Protein AF-A0A7V5SBI0-F1 (afdb_monomer)

Sequence (188 aa):
MASEKELRAEKLIREHMIVAMGAGLIPVPFADWATTIAVQLNLVRKLAALYEVPFFSGIAKGLIASLVGATTVRGGASIVKLIPGVGWMVGGLTASVLAAATTYAVGKIFASHFACGGTLRDIDIDTARRAYARAFQEGKQVYEEVKHQASPPSDPYEQLRKLHELHQAGILTDDEYQAQKQKILERL

pLDDT: mean 79.4, std 17.91, range [37.56, 98.06]

Mean predicted aligned error: 11.97 Å

Radius of gyration: 19.73 Å; Cα contacts (8 Å, |Δi|>4): 188; chains: 1; bounding box: 59×27×43 Å

St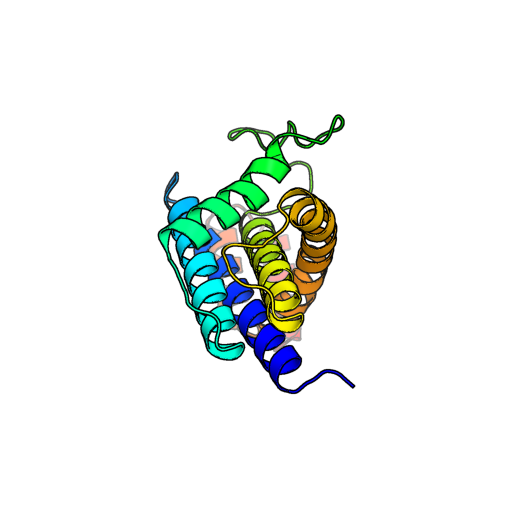ructure (mmCIF, N/CA/C/O backbone):
data_AF-A0A7V5SBI0-F1
#
_entry.id   AF-A0A7V5SBI0-F1
#
loop_
_atom_site.group_PDB
_atom_site.id
_atom_site.type_symbol
_atom_site.label_atom_id
_atom_site.label_alt_id
_atom_site.label_comp_id
_atom_site.label_asym_id
_atom_site.label_entity_id
_atom_site.label_seq_id
_atom_site.pdbx_PDB_ins_code
_atom_site.Cartn_x
_atom_site.Cartn_y
_atom_site.Cartn_z
_atom_site.occupancy
_atom_site.B_iso_or_equiv
_atom_site.auth_seq_id
_atom_site.auth_comp_id
_atom_site.auth_asym_id
_atom_site.auth_atom_id
_atom_site.pdbx_PDB_model_num
ATOM 1 N N . MET A 1 1 ? -4.639 13.761 18.656 1.00 47.50 1 MET A N 1
ATOM 2 C CA . MET A 1 1 ? -3.713 12.632 18.883 1.00 47.50 1 MET A CA 1
ATOM 3 C C . MET A 1 1 ? -4.240 11.467 18.070 1.00 47.50 1 MET A C 1
ATOM 5 O O . MET A 1 1 ? -5.434 11.218 18.167 1.00 47.50 1 MET A O 1
ATOM 9 N N . ALA A 1 2 ? -3.416 10.848 17.221 1.00 66.50 2 ALA A N 1
ATOM 10 C CA . ALA A 1 2 ? -3.844 9.689 16.434 1.00 66.50 2 ALA A CA 1
ATOM 11 C C . ALA A 1 2 ? -4.205 8.529 17.371 1.00 66.50 2 ALA A C 1
ATOM 13 O O . ALA A 1 2 ? -3.542 8.339 18.395 1.00 66.50 2 ALA A O 1
ATOM 14 N N . SER A 1 3 ? -5.258 7.781 17.046 1.00 87.88 3 SER A N 1
ATOM 15 C CA . SER A 1 3 ? -5.639 6.613 17.840 1.00 87.88 3 SER A CA 1
ATOM 16 C C . SER A 1 3 ? -4.582 5.510 17.721 1.00 87.88 3 SER A C 1
ATOM 18 O O . SER A 1 3 ? -3.844 5.422 16.738 1.00 87.88 3 SER A O 1
ATOM 20 N N . GLU A 1 4 ? -4.513 4.617 18.708 1.00 93.19 4 GLU A N 1
ATOM 21 C CA . GLU A 1 4 ? -3.579 3.486 18.664 1.00 93.19 4 GLU A CA 1
ATOM 22 C C . GLU A 1 4 ? -3.800 2.603 17.418 1.00 93.19 4 GLU A C 1
ATOM 24 O O . GLU A 1 4 ? -2.839 2.152 16.788 1.00 93.19 4 GLU A O 1
ATOM 29 N N . LYS A 1 5 ? -5.066 2.405 17.015 1.00 93.56 5 LYS A N 1
ATOM 30 C CA . LYS A 1 5 ? -5.420 1.671 15.790 1.00 93.56 5 LYS A CA 1
ATOM 31 C C . LYS A 1 5 ? -4.898 2.391 14.537 1.00 93.56 5 LYS A C 1
ATOM 33 O O . LYS A 1 5 ? -4.358 1.729 13.658 1.00 93.56 5 LYS A O 1
ATOM 38 N N . GLU A 1 6 ? -4.965 3.721 14.470 1.00 94.19 6 GLU A N 1
ATOM 39 C CA . GLU A 1 6 ? -4.424 4.497 13.338 1.00 94.19 6 GLU A CA 1
ATOM 40 C C . GLU A 1 6 ? -2.900 4.377 13.213 1.00 94.19 6 GLU A C 1
ATOM 42 O O . GLU A 1 6 ? -2.390 4.178 12.111 1.00 94.19 6 GLU A O 1
ATOM 47 N N . LEU A 1 7 ? -2.166 4.425 14.329 1.00 94.69 7 LEU A N 1
ATOM 48 C CA . LEU A 1 7 ? -0.708 4.243 14.322 1.00 94.69 7 LEU A CA 1
ATOM 49 C C . LEU A 1 7 ? -0.315 2.837 13.849 1.00 94.69 7 LEU A C 1
ATOM 51 O O . LEU A 1 7 ? 0.603 2.673 13.040 1.00 94.69 7 LEU A O 1
ATOM 55 N N . ARG A 1 8 ? -1.036 1.810 14.316 1.00 96.62 8 ARG A N 1
ATOM 56 C CA . ARG A 1 8 ? -0.840 0.423 13.868 1.00 96.62 8 ARG A CA 1
ATOM 57 C C . ARG A 1 8 ? -1.180 0.255 12.385 1.00 96.62 8 ARG A C 1
ATOM 59 O O . ARG A 1 8 ? -0.463 -0.457 11.683 1.00 96.62 8 ARG A O 1
ATOM 66 N N . ALA A 1 9 ? -2.232 0.915 11.899 1.00 97.50 9 ALA A N 1
ATOM 67 C CA . ALA A 1 9 ? -2.599 0.906 10.487 1.00 97.50 9 ALA A CA 1
ATOM 68 C C . ALA A 1 9 ? -1.500 1.540 9.622 1.00 97.50 9 ALA A C 1
ATOM 70 O O . ALA A 1 9 ? -1.066 0.926 8.652 1.00 97.50 9 ALA A O 1
ATOM 71 N N . GLU A 1 10 ? -0.985 2.711 10.002 1.00 95.88 10 GLU A N 1
ATOM 72 C CA . GLU A 1 10 ? 0.100 3.388 9.277 1.00 95.88 10 GLU A CA 1
ATOM 73 C C . GLU A 1 10 ? 1.378 2.529 9.232 1.00 95.88 10 GLU A C 1
ATOM 75 O O . GLU A 1 10 ? 1.999 2.395 8.175 1.00 95.88 10 GLU A O 1
ATOM 80 N N . LYS A 1 11 ? 1.727 1.854 10.338 1.00 95.38 11 LYS A N 1
ATOM 81 C CA . LYS A 1 11 ? 2.841 0.890 10.382 1.00 95.38 11 LYS A CA 1
ATOM 82 C C . LYS A 1 11 ? 2.642 -0.258 9.391 1.00 95.38 11 LYS A C 1
ATOM 84 O O . LYS A 1 11 ? 3.547 -0.556 8.615 1.00 95.38 11 LYS A O 1
ATOM 89 N N . LEU A 1 12 ? 1.453 -0.868 9.375 1.00 96.69 12 LEU A N 1
ATOM 90 C CA . LEU A 1 12 ? 1.119 -1.929 8.422 1.00 96.69 12 LEU A CA 1
ATOM 91 C C . LEU A 1 12 ? 1.248 -1.449 6.976 1.00 96.69 12 LEU A C 1
ATOM 93 O O . LEU A 1 12 ? 1.802 -2.168 6.146 1.00 96.69 12 LEU A O 1
ATOM 97 N N . ILE A 1 13 ? 0.762 -0.247 6.668 1.00 97.19 13 ILE A N 1
ATOM 98 C CA . ILE A 1 13 ? 0.848 0.322 5.322 1.00 97.19 13 ILE A CA 1
ATOM 99 C C . ILE A 1 13 ? 2.317 0.460 4.905 1.00 97.19 13 ILE A C 1
ATOM 101 O O . ILE A 1 13 ? 2.692 -0.054 3.851 1.00 97.19 13 ILE A O 1
ATOM 105 N N . ARG A 1 14 ? 3.162 1.071 5.745 1.00 94.31 14 ARG A N 1
ATOM 106 C CA . ARG A 1 14 ? 4.594 1.272 5.459 1.00 94.31 14 ARG A CA 1
ATOM 107 C C . ARG A 1 14 ? 5.359 -0.046 5.306 1.00 94.31 14 ARG A C 1
ATOM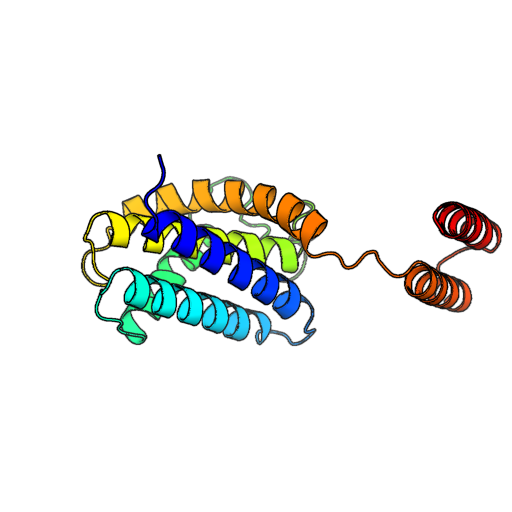 109 O O . ARG A 1 14 ? 6.160 -0.177 4.386 1.00 94.31 14 ARG A O 1
ATOM 116 N N . GLU A 1 15 ? 5.068 -1.056 6.124 1.00 92.38 15 GLU A N 1
ATOM 117 C CA . GLU A 1 15 ? 5.660 -2.394 5.968 1.00 92.38 15 GLU A CA 1
ATOM 118 C C . GLU A 1 15 ? 5.323 -3.014 4.603 1.00 92.38 15 GLU A C 1
ATOM 120 O O . GLU A 1 15 ? 6.200 -3.548 3.926 1.00 92.38 15 GLU A O 1
ATOM 125 N N . HIS A 1 16 ? 4.067 -2.913 4.154 1.00 93.69 16 HIS A N 1
ATOM 126 C CA . HIS A 1 16 ? 3.673 -3.466 2.855 1.00 93.69 16 HIS A CA 1
ATOM 127 C C . HIS A 1 16 ? 4.179 -2.614 1.688 1.00 93.69 16 HIS A C 1
ATOM 129 O O . HIS A 1 16 ? 4.412 -3.169 0.617 1.00 93.69 16 HIS A O 1
ATOM 135 N N . MET A 1 17 ? 4.414 -1.307 1.879 1.00 90.81 17 MET A N 1
ATOM 136 C CA . MET A 1 17 ? 5.144 -0.501 0.895 1.00 90.81 17 MET A CA 1
ATOM 137 C C . MET A 1 17 ? 6.544 -1.061 0.663 1.00 90.81 17 MET A C 1
ATOM 139 O O . MET A 1 17 ? 6.899 -1.283 -0.487 1.00 90.81 17 MET A O 1
ATOM 143 N N . ILE A 1 18 ? 7.311 -1.340 1.725 1.00 89.19 18 ILE A N 1
ATOM 144 C CA . ILE A 1 18 ? 8.671 -1.901 1.615 1.00 89.19 18 ILE A CA 1
ATOM 145 C C . ILE A 1 18 ? 8.641 -3.231 0.855 1.00 89.19 18 ILE A C 1
ATOM 147 O O . ILE A 1 18 ? 9.427 -3.450 -0.066 1.00 89.19 18 ILE A O 1
ATOM 151 N N . VAL A 1 19 ? 7.684 -4.101 1.184 1.00 87.19 19 VAL A N 1
ATOM 152 C CA . VAL A 1 19 ? 7.499 -5.376 0.474 1.00 87.19 19 VAL A CA 1
ATOM 153 C C . VAL A 1 19 ? 7.154 -5.146 -1.005 1.00 87.19 19 VAL A C 1
ATOM 155 O O . VAL A 1 19 ? 7.721 -5.804 -1.876 1.00 87.19 19 VAL A O 1
ATOM 158 N N . ALA A 1 20 ? 6.272 -4.191 -1.315 1.00 85.12 20 ALA A N 1
ATOM 159 C CA . ALA A 1 20 ? 5.901 -3.850 -2.689 1.00 85.12 20 ALA A CA 1
ATOM 160 C C . ALA A 1 20 ? 7.069 -3.242 -3.487 1.00 85.12 20 ALA A C 1
ATOM 162 O O . ALA A 1 20 ? 7.201 -3.516 -4.678 1.00 85.12 20 ALA A O 1
ATOM 163 N N . MET A 1 21 ? 7.942 -2.463 -2.840 1.00 81.94 21 MET A N 1
ATOM 164 C CA . MET A 1 21 ? 9.161 -1.930 -3.459 1.00 81.94 21 MET A CA 1
ATOM 165 C C . MET A 1 21 ? 10.076 -3.056 -3.944 1.00 81.94 21 MET A C 1
ATOM 167 O O . MET A 1 21 ? 10.588 -2.977 -5.062 1.00 81.94 21 MET A O 1
ATOM 171 N N . GLY A 1 22 ? 10.252 -4.095 -3.118 1.00 75.00 22 GLY A N 1
ATOM 172 C CA . GLY A 1 22 ? 11.059 -5.274 -3.442 1.00 75.00 22 GLY A CA 1
ATOM 173 C C . GLY A 1 22 ? 10.417 -6.185 -4.490 1.00 75.00 22 GLY A C 1
ATOM 174 O O . GLY A 1 22 ? 11.120 -6.741 -5.327 1.00 75.00 22 GLY A O 1
ATOM 175 N N . ALA A 1 23 ? 9.085 -6.291 -4.502 1.00 66.00 23 ALA A N 1
ATOM 176 C CA . ALA A 1 23 ? 8.357 -7.054 -5.517 1.00 66.00 23 ALA A CA 1
ATOM 177 C C . ALA A 1 23 ? 8.558 -6.503 -6.940 1.00 66.00 23 ALA A C 1
ATOM 179 O O . ALA A 1 23 ? 8.574 -7.282 -7.882 1.00 66.00 23 ALA A O 1
ATOM 180 N N . GLY A 1 24 ? 8.775 -5.190 -7.094 1.00 56.22 24 GLY A N 1
ATOM 181 C CA . GLY A 1 24 ? 9.062 -4.555 -8.388 1.00 56.22 24 GLY A CA 1
ATOM 182 C C . GLY A 1 24 ? 10.474 -4.796 -8.944 1.00 56.22 24 GLY A C 1
ATOM 183 O O . GLY A 1 24 ? 10.822 -4.200 -9.960 1.00 56.22 24 GLY A O 1
ATOM 184 N N . LEU A 1 25 ? 11.301 -5.611 -8.272 1.00 53.91 25 LEU A N 1
ATOM 185 C CA . LEU A 1 25 ? 12.644 -6.000 -8.726 1.00 53.91 25 LEU A CA 1
ATOM 186 C C . LEU A 1 25 ? 12.665 -7.350 -9.461 1.00 53.91 25 LEU A C 1
ATOM 188 O O . LEU A 1 25 ? 13.728 -7.759 -9.926 1.00 53.91 25 LEU A O 1
ATOM 192 N N . ILE A 1 26 ? 11.534 -8.057 -9.552 1.00 54.62 26 ILE A N 1
ATOM 193 C CA . ILE A 1 26 ? 11.450 -9.372 -10.196 1.00 54.62 26 ILE A CA 1
ATOM 194 C C . ILE A 1 26 ? 11.195 -9.161 -11.700 1.00 54.62 26 ILE A C 1
ATOM 196 O O . ILE A 1 26 ? 10.118 -8.719 -12.075 1.00 54.62 26 ILE A O 1
ATOM 200 N N . PRO A 1 27 ? 12.137 -9.481 -12.607 1.00 46.50 27 PRO A N 1
ATOM 201 C CA . PRO A 1 27 ? 11.991 -9.193 -14.033 1.00 46.50 27 PRO A CA 1
ATOM 202 C C . PRO A 1 27 ? 11.129 -10.260 -14.730 1.00 46.50 27 PRO A C 1
ATOM 204 O O . PRO A 1 27 ? 11.587 -10.945 -15.643 1.00 46.50 27 PRO A O 1
ATOM 207 N N . VAL A 1 28 ? 9.883 -10.447 -14.286 1.00 51.00 28 VAL A N 1
ATOM 208 C CA . VAL A 1 28 ? 8.930 -11.373 -14.913 1.00 51.00 28 VAL A CA 1
ATOM 209 C C . VAL A 1 28 ? 7.708 -10.586 -15.402 1.00 51.00 28 VAL A C 1
ATOM 211 O O . VAL A 1 28 ? 6.935 -10.075 -14.587 1.00 51.00 28 VAL A O 1
ATOM 214 N N . PRO A 1 29 ? 7.483 -10.508 -16.730 1.00 41.97 29 PRO A N 1
ATOM 215 C CA . PRO A 1 29 ? 6.322 -9.832 -17.302 1.00 41.97 29 PRO A CA 1
ATOM 216 C C . PRO A 1 29 ? 5.013 -10.324 -16.662 1.00 41.97 29 PRO A C 1
ATOM 218 O O . PRO A 1 29 ? 4.788 -11.526 -16.545 1.00 41.97 29 PRO A O 1
ATOM 221 N N . PHE A 1 30 ? 4.148 -9.397 -16.238 1.00 46.00 30 PHE A N 1
ATOM 222 C CA . PHE A 1 30 ? 2.843 -9.628 -15.582 1.00 46.00 30 PHE A CA 1
ATOM 223 C C . PHE A 1 30 ? 2.857 -10.248 -14.170 1.00 46.00 30 PHE A C 1
ATOM 225 O O . PHE A 1 30 ? 1.896 -10.042 -13.422 1.00 46.00 30 PHE A O 1
ATOM 232 N N . ALA A 1 31 ? 3.921 -10.936 -13.749 1.00 51.31 31 ALA A N 1
ATOM 233 C CA . ALA A 1 31 ? 4.040 -11.452 -12.379 1.00 51.31 31 ALA A CA 1
ATOM 234 C C . ALA A 1 31 ? 4.117 -10.328 -11.329 1.00 51.31 31 ALA A C 1
ATOM 236 O O . ALA A 1 31 ? 3.573 -10.474 -10.230 1.00 51.31 31 ALA A O 1
ATOM 237 N N . ASP A 1 32 ? 4.688 -9.176 -11.689 1.00 56.62 32 ASP A N 1
ATOM 238 C CA . ASP A 1 32 ? 4.739 -7.988 -10.826 1.00 56.62 32 ASP A CA 1
ATOM 239 C C . ASP A 1 32 ? 3.347 -7.500 -10.405 1.00 56.62 32 ASP A C 1
ATOM 241 O O . ASP A 1 32 ? 3.145 -7.038 -9.278 1.00 56.62 32 ASP A O 1
ATOM 245 N N . TRP A 1 33 ? 2.346 -7.653 -11.277 1.00 65.00 33 TRP A N 1
ATOM 246 C CA . TRP A 1 33 ? 0.975 -7.216 -11.005 1.00 65.00 33 TRP A CA 1
ATOM 247 C C . TRP A 1 33 ? 0.268 -8.158 -10.035 1.00 65.00 33 TRP A C 1
ATOM 249 O O . TRP A 1 33 ? -0.331 -7.702 -9.061 1.00 65.00 33 TRP A O 1
ATOM 259 N N . ALA A 1 34 ? 0.369 -9.472 -10.256 1.00 70.44 34 ALA A N 1
ATOM 260 C CA . ALA A 1 34 ? -0.196 -10.467 -9.347 1.00 70.44 34 ALA A CA 1
ATOM 261 C C . ALA A 1 34 ? 0.444 -10.377 -7.953 1.00 70.44 34 ALA A C 1
ATOM 263 O O . ALA A 1 34 ? -0.260 -10.441 -6.943 1.00 70.44 34 ALA A O 1
ATOM 264 N N . THR A 1 35 ? 1.759 -10.152 -7.901 1.00 74.44 35 THR A N 1
ATOM 265 C CA . THR A 1 35 ? 2.503 -9.976 -6.649 1.00 74.44 35 THR A CA 1
ATOM 266 C C . THR A 1 35 ? 2.062 -8.709 -5.918 1.00 74.44 35 THR A C 1
ATOM 268 O O . THR A 1 35 ? 1.722 -8.769 -4.738 1.00 74.44 35 THR A O 1
ATOM 271 N N . THR A 1 36 ? 1.957 -7.576 -6.617 1.00 76.44 36 THR A N 1
ATOM 272 C CA . THR A 1 36 ? 1.476 -6.314 -6.028 1.00 76.44 36 THR A CA 1
ATOM 273 C C . THR A 1 36 ? 0.041 -6.438 -5.509 1.00 76.44 36 THR A C 1
ATOM 275 O O . THR A 1 36 ? -0.259 -6.009 -4.394 1.00 76.44 36 THR A O 1
ATOM 278 N N . ILE A 1 37 ? -0.845 -7.096 -6.263 1.00 84.56 37 ILE A N 1
ATOM 279 C CA . ILE A 1 37 ? -2.217 -7.378 -5.821 1.00 84.56 37 ILE A CA 1
ATOM 280 C C . ILE A 1 37 ? -2.214 -8.272 -4.576 1.00 84.56 37 ILE A C 1
ATOM 282 O O . ILE A 1 37 ? -2.978 -8.021 -3.645 1.00 84.56 37 ILE A O 1
ATOM 286 N N . ALA A 1 38 ? -1.356 -9.293 -4.511 1.00 88.38 38 ALA A N 1
ATOM 287 C CA . ALA A 1 38 ? -1.240 -10.149 -3.333 1.00 88.38 38 ALA A CA 1
ATOM 288 C C . ALA A 1 38 ? -0.785 -9.361 -2.093 1.00 88.38 38 ALA A C 1
ATOM 290 O O . ALA A 1 38 ? -1.369 -9.525 -1.018 1.00 88.38 38 ALA A O 1
ATOM 291 N N . VAL A 1 39 ? 0.196 -8.464 -2.248 1.00 90.69 39 VAL A N 1
ATOM 292 C CA . VAL A 1 39 ? 0.659 -7.563 -1.179 1.00 90.69 39 VAL A CA 1
ATOM 293 C C . VAL A 1 39 ? -0.482 -6.668 -0.695 1.00 90.69 39 VAL A C 1
ATOM 295 O O . VAL A 1 39 ? -0.756 -6.610 0.505 1.00 90.69 39 VAL A O 1
ATOM 298 N N . GLN A 1 40 ? -1.207 -6.031 -1.615 1.00 93.44 40 GLN A N 1
ATOM 299 C CA . GLN A 1 40 ? -2.329 -5.148 -1.286 1.00 93.44 40 GLN A CA 1
ATOM 300 C C . GLN A 1 40 ? -3.492 -5.900 -0.632 1.00 93.44 40 GLN A C 1
ATOM 302 O O . GLN A 1 40 ? -4.064 -5.421 0.344 1.00 93.44 40 GLN A O 1
ATOM 307 N N . LEU A 1 41 ? -3.816 -7.110 -1.090 1.00 94.62 41 LEU A N 1
ATOM 308 C CA . LEU A 1 41 ? -4.829 -7.950 -0.447 1.00 94.62 41 LEU A CA 1
ATOM 309 C C . LEU A 1 41 ? -4.434 -8.346 0.971 1.00 94.62 41 LEU A C 1
ATOM 311 O O . LEU A 1 41 ? -5.285 -8.356 1.861 1.00 94.62 41 LEU A O 1
ATOM 315 N N . ASN A 1 42 ? -3.160 -8.682 1.190 1.00 95.56 42 ASN A N 1
ATOM 316 C CA . ASN A 1 42 ? -2.667 -9.008 2.522 1.00 95.56 42 ASN A CA 1
ATOM 317 C C . ASN A 1 42 ? -2.761 -7.798 3.457 1.00 95.56 42 ASN A C 1
ATOM 319 O O . ASN A 1 42 ? -3.225 -7.950 4.588 1.00 95.56 42 ASN A O 1
ATOM 323 N N . LEU A 1 43 ? -2.403 -6.611 2.956 1.00 97.56 43 LEU A N 1
ATOM 324 C CA . LEU A 1 43 ? -2.544 -5.347 3.671 1.00 97.56 43 LEU A CA 1
ATOM 325 C C . LEU A 1 43 ? -4.003 -5.096 4.065 1.00 97.56 43 LEU A C 1
ATOM 327 O O . LEU A 1 43 ? -4.291 -4.935 5.248 1.00 97.56 43 LEU A O 1
ATOM 331 N N . VAL A 1 44 ? -4.938 -5.142 3.109 1.00 97.75 44 VAL A N 1
ATOM 332 C CA . VAL A 1 44 ? -6.371 -4.918 3.379 1.00 97.75 44 VAL A CA 1
ATOM 333 C C . VAL A 1 44 ? -6.919 -5.948 4.363 1.00 97.75 44 VAL A C 1
ATOM 335 O O . VAL A 1 44 ? -7.681 -5.589 5.255 1.00 97.75 44 VAL A O 1
ATOM 338 N N . ARG A 1 45 ? -6.496 -7.213 4.271 1.00 97.69 45 ARG A N 1
ATOM 339 C CA . ARG A 1 45 ? -6.872 -8.253 5.238 1.00 97.69 45 ARG A CA 1
ATOM 340 C C . ARG A 1 45 ? -6.387 -7.932 6.652 1.00 97.69 45 ARG A C 1
ATOM 342 O O . ARG A 1 45 ? -7.140 -8.119 7.603 1.00 97.69 45 ARG A O 1
ATOM 349 N N . LYS A 1 46 ? -5.143 -7.467 6.806 1.00 97.62 46 LYS A N 1
ATOM 350 C CA . LYS A 1 46 ? -4.587 -7.078 8.113 1.00 97.62 46 LYS A CA 1
ATOM 351 C C . LYS A 1 46 ? -5.261 -5.824 8.670 1.00 97.62 46 LYS A C 1
ATOM 353 O O . LYS A 1 46 ? -5.536 -5.782 9.863 1.00 97.62 46 LYS A O 1
ATOM 358 N N . LEU A 1 47 ? -5.573 -4.845 7.820 1.00 98.06 47 LEU A N 1
ATOM 359 C CA . LEU A 1 47 ? -6.348 -3.663 8.208 1.00 98.06 47 LEU A CA 1
ATOM 360 C C . LEU A 1 47 ? -7.761 -4.056 8.651 1.00 98.06 47 LEU A C 1
ATOM 362 O O . LEU A 1 47 ? -8.198 -3.641 9.715 1.00 98.06 47 LEU A O 1
ATOM 366 N N . ALA A 1 48 ? -8.446 -4.915 7.895 1.00 97.38 48 ALA A N 1
ATOM 367 C CA . ALA A 1 48 ? -9.767 -5.410 8.268 1.00 97.38 48 ALA A CA 1
ATOM 368 C C . ALA A 1 48 ? -9.732 -6.112 9.634 1.00 97.38 48 ALA A C 1
ATOM 370 O O . ALA A 1 48 ? -10.552 -5.812 10.491 1.00 97.38 48 ALA A O 1
ATOM 371 N N . AL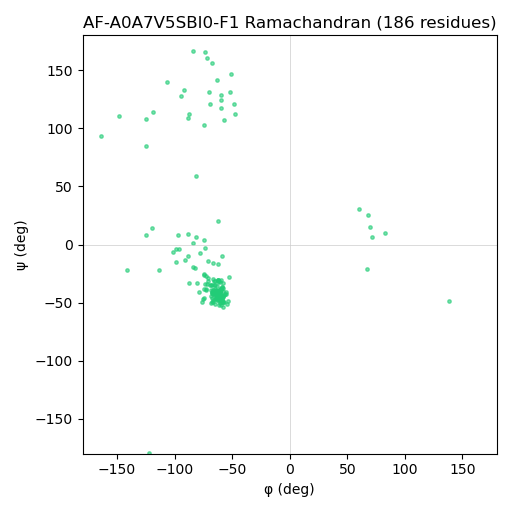A A 1 49 ? -8.727 -6.957 9.888 1.00 97.56 49 ALA A N 1
ATOM 372 C CA . ALA A 1 49 ? -8.542 -7.585 11.196 1.00 97.56 49 ALA A CA 1
ATOM 373 C C . ALA A 1 49 ? -8.281 -6.565 12.323 1.00 97.56 49 ALA A C 1
ATOM 375 O O . ALA A 1 49 ? -8.837 -6.703 13.408 1.00 97.56 49 ALA A O 1
ATOM 376 N N . LEU A 1 50 ? -7.474 -5.529 12.072 1.00 97.56 50 LEU A N 1
ATOM 377 C CA . LEU A 1 50 ? -7.166 -4.473 13.047 1.00 97.56 50 LEU A CA 1
ATOM 378 C C . LEU A 1 50 ? -8.406 -3.661 13.462 1.00 97.56 50 LEU A C 1
ATOM 380 O O . LEU A 1 50 ? -8.522 -3.248 14.618 1.00 97.56 50 LEU A O 1
ATOM 384 N N . TYR A 1 51 ? -9.320 -3.432 12.521 1.00 96.88 51 TYR A N 1
ATOM 385 C CA . TYR A 1 51 ? -10.576 -2.712 12.744 1.00 96.88 51 TYR A CA 1
ATOM 386 C C . TYR A 1 51 ? -11.774 -3.639 12.986 1.00 96.88 51 TYR A C 1
ATOM 388 O O . TYR A 1 51 ? -12.896 -3.155 13.066 1.00 96.88 51 TYR A O 1
ATOM 396 N N . GLU A 1 52 ? -11.544 -4.948 13.132 1.00 96.62 52 GLU A N 1
ATOM 397 C CA . GLU A 1 52 ? -12.581 -5.951 13.425 1.00 96.62 52 GLU A CA 1
ATOM 398 C C . GLU A 1 52 ? -13.678 -6.029 12.339 1.00 96.62 52 GLU A C 1
ATOM 400 O O . GLU A 1 52 ? -14.830 -6.375 12.591 1.00 96.62 52 GLU A O 1
ATOM 405 N N . VAL A 1 53 ? -13.296 -5.746 11.091 1.00 97.00 53 VAL A N 1
ATOM 406 C CA . VAL A 1 53 ? -14.154 -5.796 9.904 1.00 97.00 53 VAL A CA 1
ATOM 407 C C . VAL A 1 53 ? -14.076 -7.184 9.247 1.00 97.00 53 VAL A C 1
ATOM 409 O O . VAL A 1 53 ? -12.975 -7.683 8.986 1.00 97.00 53 VAL A O 1
ATOM 412 N N . PRO A 1 54 ? -15.214 -7.812 8.889 1.00 95.00 54 PRO A N 1
ATOM 413 C CA . PRO A 1 54 ? -15.221 -9.067 8.141 1.00 95.00 54 PRO A CA 1
ATOM 414 C C . PRO A 1 54 ? -14.521 -8.939 6.780 1.00 95.00 54 PRO A C 1
ATOM 416 O O . PRO A 1 54 ? -14.887 -8.109 5.942 1.00 95.00 54 PRO A O 1
ATOM 419 N N . PHE A 1 55 ? -13.524 -9.792 6.534 1.00 95.00 55 PHE A N 1
ATOM 420 C CA . PHE A 1 55 ? -12.752 -9.771 5.294 1.00 95.00 55 PHE A CA 1
ATOM 421 C C . PHE A 1 55 ? -13.300 -10.749 4.248 1.00 95.00 55 PHE A C 1
ATOM 423 O O . PHE A 1 55 ? -13.406 -11.950 4.490 1.00 95.00 55 PHE A O 1
ATOM 430 N N . PHE A 1 56 ? -13.545 -10.244 3.038 1.00 94.75 56 PHE A N 1
ATOM 431 C CA . PHE A 1 56 ? -13.977 -11.027 1.882 1.00 94.75 56 PHE A CA 1
ATOM 432 C C . PHE A 1 56 ? -13.015 -10.796 0.719 1.00 94.75 56 PHE A C 1
ATOM 434 O O . PHE A 1 56 ? -13.013 -9.731 0.099 1.00 94.75 56 PHE A O 1
ATOM 441 N N . SER A 1 57 ? -12.205 -11.807 0.399 1.00 91.12 57 SER A N 1
ATOM 442 C CA . SER A 1 57 ? -11.124 -11.687 -0.589 1.00 91.12 57 SER A CA 1
ATOM 443 C C . SER A 1 57 ? -11.619 -11.302 -1.987 1.00 91.12 57 SER A C 1
ATOM 445 O O . SER A 1 57 ? -10.978 -10.489 -2.647 1.00 91.12 57 SER A O 1
ATOM 447 N N . GLY A 1 58 ? -12.763 -11.834 -2.429 1.00 92.56 58 GLY A N 1
ATOM 448 C CA . GLY A 1 58 ? -13.360 -11.497 -3.725 1.00 92.56 58 GLY A CA 1
ATOM 449 C C . GLY A 1 58 ? -13.770 -10.025 -3.826 1.00 92.56 58 GLY A C 1
ATOM 450 O O . GLY A 1 58 ? -13.456 -9.367 -4.815 1.00 92.56 58 GLY A O 1
ATOM 451 N N . ILE A 1 59 ? -14.390 -9.488 -2.769 1.00 94.12 59 ILE A N 1
ATOM 452 C CA . ILE A 1 59 ? -14.802 -8.079 -2.709 1.00 94.12 59 ILE A CA 1
ATOM 453 C C . ILE A 1 59 ? -13.565 -7.184 -2.656 1.00 94.12 59 ILE A C 1
ATOM 455 O O . ILE A 1 59 ? -13.419 -6.291 -3.483 1.00 94.12 59 ILE A O 1
ATOM 459 N N . ALA A 1 60 ? -12.622 -7.477 -1.755 1.00 94.25 60 ALA A N 1
ATOM 460 C CA . ALA A 1 60 ? -11.382 -6.716 -1.632 1.00 94.25 60 ALA A CA 1
ATOM 461 C C . ALA A 1 60 ? -10.598 -6.666 -2.957 1.00 94.25 60 ALA A C 1
ATOM 463 O O . ALA A 1 60 ? -10.147 -5.595 -3.354 1.00 94.25 60 ALA A O 1
ATOM 464 N N . LYS A 1 61 ? -10.497 -7.791 -3.685 1.00 92.19 61 LYS A N 1
ATOM 465 C CA . LYS A 1 61 ? -9.889 -7.844 -5.028 1.00 92.19 61 LYS A CA 1
ATOM 466 C C . LYS A 1 61 ? -10.571 -6.890 -6.005 1.00 92.19 61 LYS A C 1
ATOM 468 O O . LYS A 1 61 ? -9.882 -6.119 -6.666 1.00 92.19 61 LYS A O 1
ATOM 473 N N . GLY A 1 62 ? -11.902 -6.930 -6.082 1.00 91.69 62 GLY A N 1
ATOM 474 C CA . GLY A 1 62 ? -12.676 -6.065 -6.975 1.00 91.69 62 GLY A CA 1
ATOM 475 C C . GLY A 1 62 ? -12.514 -4.579 -6.648 1.00 91.69 62 GLY A C 1
ATOM 476 O O . GLY A 1 62 ? -12.354 -3.761 -7.552 1.00 91.69 62 GLY A O 1
ATOM 477 N N . LEU A 1 63 ? -12.481 -4.232 -5.360 1.00 93.00 63 LEU A N 1
ATOM 478 C CA . LEU A 1 63 ? -12.268 -2.862 -4.897 1.00 93.00 63 LEU A CA 1
ATOM 479 C C . LEU A 1 63 ? -10.860 -2.355 -5.217 1.00 93.00 63 LEU A C 1
ATOM 481 O O . LEU A 1 63 ? -10.716 -1.274 -5.782 1.00 93.00 63 LEU A O 1
ATOM 485 N N . ILE A 1 64 ? -9.828 -3.150 -4.919 1.00 91.06 64 ILE A N 1
ATOM 486 C CA . ILE A 1 64 ? -8.437 -2.824 -5.261 1.00 91.06 64 ILE A CA 1
ATOM 487 C C . ILE A 1 64 ? -8.311 -2.619 -6.773 1.00 91.06 64 ILE A C 1
ATOM 489 O O . ILE A 1 64 ? -7.821 -1.580 -7.210 1.00 91.06 64 ILE A O 1
ATOM 493 N N . ALA A 1 65 ? -8.828 -3.551 -7.578 1.00 87.44 65 ALA A N 1
ATOM 494 C CA . ALA A 1 65 ? -8.824 -3.429 -9.034 1.00 87.44 65 ALA A CA 1
ATOM 495 C C . ALA A 1 65 ? -9.571 -2.172 -9.515 1.00 87.44 65 ALA A C 1
ATOM 497 O O . ALA A 1 65 ? -9.127 -1.515 -10.451 1.00 87.44 65 ALA A O 1
ATOM 498 N N . SER A 1 66 ? -10.667 -1.791 -8.853 1.00 86.50 66 SER A N 1
ATOM 499 C CA . SER A 1 66 ? -11.446 -0.592 -9.191 1.00 86.50 66 SER A CA 1
ATOM 500 C C . SER A 1 66 ? -10.740 0.718 -8.839 1.00 86.50 66 SER A C 1
ATOM 502 O O . SER A 1 66 ? -10.948 1.716 -9.533 1.00 86.50 66 SER A O 1
ATOM 504 N N . LEU A 1 67 ? -9.927 0.734 -7.779 1.00 85.44 67 LEU A N 1
ATOM 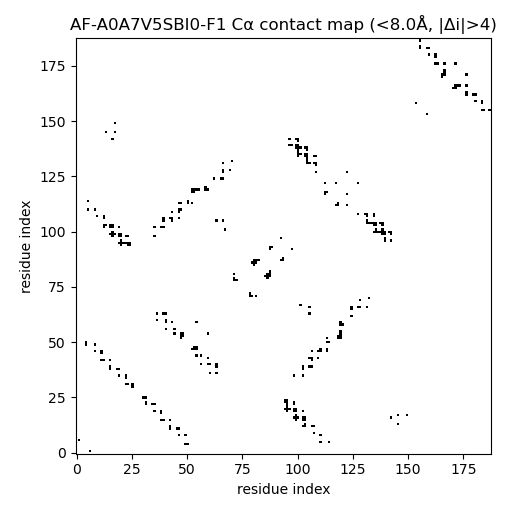505 C CA . LEU A 1 67 ? -9.115 1.889 -7.385 1.00 85.44 67 LEU A CA 1
ATOM 506 C C . LEU A 1 67 ? -7.896 2.034 -8.300 1.00 85.44 67 LEU A C 1
ATOM 508 O O . LEU A 1 67 ? -7.684 3.098 -8.877 1.00 85.44 67 LEU A O 1
ATOM 512 N N . VAL A 1 68 ? -7.152 0.942 -8.498 1.00 79.25 68 VAL A N 1
ATOM 513 C CA . VAL A 1 68 ? -5.919 0.921 -9.300 1.00 79.25 68 VAL A CA 1
ATOM 514 C C . VAL A 1 68 ? -6.216 1.038 -10.801 1.00 79.25 68 VAL A C 1
ATOM 516 O O . VAL A 1 68 ? -5.529 1.761 -11.520 1.00 79.25 68 VAL A O 1
ATOM 519 N N . GLY A 1 69 ? -7.272 0.390 -11.295 1.00 69.19 69 GLY A N 1
ATOM 520 C CA . GLY A 1 69 ? -7.673 0.460 -12.703 1.00 69.19 69 GLY A CA 1
ATOM 521 C C . GLY A 1 69 ? -8.264 1.816 -13.105 1.00 69.19 69 GLY A C 1
ATOM 522 O O . GLY A 1 69 ? -8.109 2.247 -14.246 1.00 69.19 69 GLY A O 1
ATOM 523 N N . ALA A 1 70 ? -8.900 2.541 -12.178 1.00 56.56 70 ALA A N 1
ATOM 524 C CA . ALA A 1 70 ? -9.470 3.860 -12.467 1.00 56.56 70 ALA A CA 1
ATOM 525 C C . ALA A 1 70 ? -8.405 4.952 -12.637 1.00 56.56 70 ALA A C 1
ATOM 527 O O . ALA A 1 70 ? -8.628 5.901 -13.396 1.00 56.56 70 ALA A O 1
ATOM 528 N N . THR A 1 71 ? -7.232 4.801 -12.009 1.00 53.34 71 THR A N 1
ATOM 529 C CA . THR A 1 71 ? -6.092 5.698 -12.245 1.00 53.34 71 THR A CA 1
ATOM 530 C C . THR A 1 71 ? -5.583 5.673 -13.684 1.00 53.34 71 THR A C 1
ATOM 532 O O . THR A 1 71 ? -4.934 6.624 -14.100 1.00 53.34 71 THR A O 1
ATOM 535 N N . THR A 1 72 ? -5.936 4.659 -14.477 1.00 48.59 72 THR A N 1
ATOM 536 C CA . THR A 1 72 ? -5.580 4.566 -15.900 1.00 48.59 72 THR A CA 1
ATOM 537 C C . THR A 1 72 ? -6.541 5.343 -16.817 1.00 48.59 72 THR A C 1
ATOM 539 O O . THR A 1 72 ? -6.166 5.665 -17.940 1.00 48.59 72 THR A O 1
ATOM 542 N N . VAL A 1 73 ? -7.766 5.680 -16.376 1.00 42.78 73 VAL A N 1
ATOM 543 C CA . VAL A 1 73 ? -8.868 6.046 -17.302 1.00 42.78 73 VAL A CA 1
ATOM 544 C C . VAL A 1 73 ? -9.335 7.507 -17.223 1.00 42.78 73 VAL A C 1
ATOM 546 O O . VAL A 1 73 ? -9.884 8.015 -18.198 1.00 42.78 73 VAL A O 1
ATOM 549 N N . ARG A 1 74 ? -9.118 8.245 -16.124 1.00 39.25 74 ARG A N 1
ATOM 550 C CA . ARG A 1 74 ? -9.567 9.654 -16.029 1.00 39.25 74 ARG A CA 1
ATOM 551 C C . ARG A 1 74 ? -8.439 10.621 -15.693 1.00 39.25 74 ARG A C 1
ATOM 553 O O . ARG A 1 74 ? -8.256 11.026 -14.553 1.00 39.25 74 ARG A O 1
ATOM 560 N N . GLY A 1 75 ? -7.739 11.044 -16.739 1.00 40.84 75 GLY A N 1
ATOM 561 C CA . GLY A 1 75 ? -6.855 12.202 -16.725 1.00 40.84 75 GLY A CA 1
ATOM 562 C C . GLY A 1 75 ? -6.545 12.620 -18.155 1.00 40.84 75 GLY A C 1
ATOM 563 O O . GLY A 1 75 ? -5.609 12.100 -18.753 1.00 40.84 75 GLY A O 1
ATOM 564 N N . GLY A 1 76 ? -7.324 13.560 -18.698 1.00 45.06 76 GLY A N 1
ATOM 565 C CA . GLY A 1 76 ? -7.156 14.164 -20.030 1.00 45.06 76 GLY A CA 1
ATOM 566 C C . GLY A 1 76 ? -5.848 14.943 -20.243 1.00 45.06 76 GLY A C 1
ATOM 567 O O . GLY A 1 76 ? -5.762 15.755 -21.152 1.00 45.06 76 GLY A O 1
ATOM 568 N N . ALA A 1 77 ? -4.818 14.689 -19.439 1.00 41.91 77 ALA A N 1
ATOM 569 C CA . ALA A 1 77 ? -3.439 15.050 -19.710 1.00 41.91 77 ALA A CA 1
ATOM 570 C C . ALA A 1 77 ? -2.518 13.988 -19.076 1.00 41.91 77 ALA A C 1
ATOM 572 O O . ALA A 1 77 ? -2.390 13.886 -17.861 1.00 41.91 77 ALA A O 1
ATOM 573 N N . SER A 1 78 ? -1.861 13.200 -19.930 1.00 43.50 78 SER A N 1
ATOM 574 C CA . SER A 1 78 ? -0.611 12.469 -19.654 1.00 43.50 78 SER A CA 1
ATOM 575 C C . SER A 1 78 ? -0.583 11.303 -18.654 1.00 43.50 78 SER A C 1
ATOM 577 O O . SER A 1 78 ? 0.504 10.931 -18.219 1.00 43.50 78 SER A O 1
ATOM 579 N N . ILE A 1 79 ? -1.696 10.610 -18.403 1.00 47.09 79 ILE A N 1
ATOM 580 C CA . ILE A 1 79 ? -1.620 9.214 -17.908 1.00 47.09 79 ILE A CA 1
ATOM 581 C C . ILE A 1 79 ? -1.558 8.202 -19.075 1.00 47.09 79 ILE A C 1
ATOM 583 O O . ILE A 1 79 ? -1.167 7.053 -18.908 1.00 47.09 79 ILE A O 1
ATOM 587 N N . VAL A 1 80 ? -1.782 8.668 -20.312 1.00 42.62 80 VAL A N 1
ATOM 588 C CA . VAL A 1 80 ? -1.591 7.918 -21.576 1.00 42.62 80 VAL A CA 1
ATOM 589 C C . VAL A 1 80 ? -0.138 7.422 -21.767 1.00 42.62 80 VAL A C 1
ATOM 591 O O . VAL A 1 80 ? 0.132 6.576 -22.611 1.00 42.62 80 VAL A O 1
ATOM 594 N N . LYS A 1 81 ? 0.808 7.873 -20.931 1.00 43.16 81 LYS A N 1
ATOM 595 C CA . LYS A 1 81 ? 2.183 7.347 -20.852 1.00 43.16 81 LYS A CA 1
ATOM 596 C C . LYS A 1 81 ? 2.332 6.092 -19.966 1.00 43.16 81 LYS A C 1
ATOM 598 O O . LYS A 1 81 ? 3.434 5.571 -19.852 1.00 43.16 81 LYS A O 1
ATOM 603 N N . LEU A 1 82 ? 1.249 5.574 -19.377 1.00 46.50 82 LEU A N 1
ATOM 604 C CA . LEU A 1 82 ? 1.224 4.297 -18.640 1.00 46.50 82 LEU A CA 1
ATOM 605 C C . LEU A 1 82 ? 0.934 3.071 -19.530 1.00 46.50 82 LEU A C 1
ATOM 607 O O . LEU A 1 82 ? 0.729 1.974 -19.014 1.00 46.50 82 LEU A O 1
ATOM 611 N N . ILE A 1 83 ? 0.922 3.229 -20.859 1.00 45.12 83 ILE A N 1
ATOM 612 C CA . ILE A 1 83 ? 0.880 2.099 -21.797 1.00 45.12 83 ILE A CA 1
ATOM 613 C C . ILE A 1 83 ? 2.239 1.366 -21.742 1.00 45.12 83 ILE A C 1
ATOM 615 O O . ILE A 1 83 ? 3.280 2.030 -21.840 1.00 45.12 83 ILE A O 1
ATOM 619 N N . PRO A 1 84 ? 2.273 0.025 -21.602 1.00 37.56 84 PRO A N 1
ATOM 620 C CA . PRO A 1 84 ? 3.523 -0.733 -21.573 1.00 37.56 84 PRO A CA 1
ATOM 621 C C . PRO A 1 84 ? 4.317 -0.531 -22.872 1.00 37.56 84 PRO A C 1
ATOM 623 O O . PRO A 1 84 ? 3.766 -0.693 -23.958 1.00 37.56 84 PRO A O 1
ATOM 626 N N . GLY A 1 85 ? 5.604 -0.178 -22.767 1.00 45.62 85 GLY A N 1
ATOM 627 C CA . GLY A 1 85 ? 6.537 -0.143 -23.902 1.00 45.62 85 GLY A CA 1
ATOM 628 C C . GLY A 1 85 ? 7.481 1.062 -23.940 1.00 45.62 85 GLY A C 1
ATOM 629 O O . GLY A 1 85 ? 8.679 0.867 -24.095 1.00 45.62 85 GLY A O 1
ATOM 630 N N . VAL A 1 86 ? 6.991 2.301 -23.780 1.00 38.78 86 VAL A N 1
ATOM 631 C CA . VAL A 1 86 ? 7.837 3.502 -24.026 1.00 38.78 86 VAL A CA 1
ATOM 632 C C . VAL A 1 86 ? 7.608 4.661 -23.034 1.00 38.78 86 VAL A C 1
ATOM 634 O O . VAL A 1 86 ? 8.493 5.487 -22.834 1.00 38.78 86 VAL A O 1
ATOM 637 N N . GLY A 1 87 ? 6.459 4.740 -22.350 1.00 39.03 87 GLY A N 1
ATOM 638 C CA . GLY A 1 87 ? 6.076 5.951 -21.598 1.00 39.03 87 GLY A CA 1
ATOM 639 C C . GLY A 1 87 ? 6.493 6.039 -20.118 1.00 39.03 87 GLY A C 1
ATOM 640 O O . GLY A 1 87 ? 6.435 7.126 -19.544 1.00 39.03 87 GLY A O 1
ATOM 641 N N . TRP A 1 88 ? 6.942 4.943 -19.498 1.00 47.69 88 TRP A N 1
ATOM 642 C CA . TRP A 1 88 ? 7.207 4.860 -18.049 1.00 47.69 88 TRP A CA 1
ATOM 643 C C . TRP A 1 88 ? 8.493 5.576 -17.597 1.00 47.69 88 TRP A C 1
ATOM 645 O O . TRP A 1 88 ? 8.575 6.042 -16.464 1.00 47.69 88 TRP A O 1
ATOM 655 N N . MET A 1 89 ? 9.475 5.730 -18.488 1.00 44.62 89 MET A N 1
ATOM 656 C CA . MET A 1 89 ? 10.799 6.272 -18.149 1.00 44.62 89 MET A CA 1
ATOM 657 C C . MET A 1 89 ? 10.854 7.810 -18.110 1.00 44.62 89 MET A C 1
ATOM 659 O O . MET A 1 89 ? 11.731 8.390 -17.481 1.00 44.62 89 MET A O 1
ATOM 663 N N . VAL A 1 90 ? 9.902 8.492 -18.753 1.00 42.75 90 VAL A N 1
ATOM 664 C CA . VAL A 1 90 ? 9.993 9.937 -19.046 1.00 42.75 90 VAL A CA 1
ATOM 665 C C . VAL A 1 90 ? 9.682 10.826 -17.823 1.00 42.75 90 VAL A C 1
ATOM 667 O O . VAL A 1 90 ? 9.857 12.037 -17.884 1.00 42.75 90 VAL A O 1
ATOM 670 N N . GLY A 1 91 ? 9.234 10.257 -16.695 1.00 51.19 91 GLY A N 1
ATOM 671 C CA . GLY A 1 91 ? 8.756 11.024 -15.530 1.00 51.19 91 GLY A CA 1
ATOM 672 C C . GLY A 1 91 ? 9.426 10.737 -14.182 1.00 51.19 91 GLY A C 1
ATOM 673 O O . GLY A 1 91 ? 8.911 11.202 -13.168 1.00 51.19 91 GLY A O 1
ATOM 674 N N . GLY A 1 92 ? 10.503 9.944 -14.128 1.00 53.28 92 GLY A N 1
ATOM 675 C CA . GLY A 1 92 ? 11.186 9.604 -12.865 1.00 53.28 92 GLY A CA 1
ATOM 676 C C . GLY A 1 92 ? 10.423 8.644 -11.932 1.00 53.28 92 GLY A C 1
ATOM 677 O O . GLY A 1 92 ? 10.869 8.390 -10.817 1.00 53.28 92 GLY A O 1
ATOM 678 N N . LEU A 1 93 ? 9.286 8.087 -12.367 1.00 62.94 93 LEU A N 1
ATOM 679 C CA . LEU A 1 93 ? 8.543 7.051 -11.643 1.00 62.94 93 LEU A CA 1
ATOM 680 C C . LEU A 1 93 ? 9.068 5.662 -12.024 1.00 62.94 93 LEU A C 1
ATOM 682 O O . LEU A 1 93 ? 8.829 5.190 -13.132 1.00 62.94 93 LEU A O 1
ATOM 686 N N . THR A 1 94 ? 9.761 4.993 -11.102 1.00 72.12 94 THR A N 1
ATOM 687 C CA . THR A 1 94 ? 10.188 3.596 -11.284 1.00 72.12 94 THR A CA 1
ATOM 688 C C . THR A 1 94 ? 9.074 2.617 -10.905 1.00 72.12 94 THR A C 1
ATOM 690 O O . THR A 1 94 ? 8.106 2.985 -10.231 1.00 72.12 94 THR A O 1
ATOM 693 N N . ALA A 1 95 ? 9.225 1.344 -11.289 1.00 74.19 95 ALA A N 1
ATOM 694 C CA . ALA A 1 95 ? 8.315 0.273 -10.880 1.00 74.19 95 ALA A CA 1
ATOM 695 C C . ALA A 1 95 ? 8.179 0.183 -9.347 1.00 74.19 95 ALA A C 1
ATOM 697 O O . ALA A 1 95 ? 7.067 0.073 -8.836 1.00 74.19 95 ALA A O 1
ATOM 698 N N . SER A 1 96 ? 9.282 0.333 -8.605 1.00 79.62 96 SER A N 1
ATOM 699 C CA . SER A 1 96 ? 9.283 0.327 -7.136 1.00 79.62 96 SER A CA 1
ATOM 700 C C . SER A 1 96 ? 8.520 1.509 -6.535 1.00 79.62 96 SER A C 1
ATOM 702 O O . SER A 1 96 ? 7.736 1.310 -5.608 1.00 79.62 96 SER A O 1
ATOM 704 N N . VAL A 1 97 ? 8.697 2.725 -7.074 1.00 84.44 97 VAL A N 1
ATOM 705 C CA . VAL A 1 97 ? 7.942 3.911 -6.622 1.00 84.44 97 VAL A CA 1
ATOM 706 C C . VAL A 1 97 ? 6.451 3.704 -6.874 1.00 84.44 97 VAL A C 1
ATOM 708 O O . VAL A 1 97 ? 5.628 3.962 -5.999 1.00 84.44 97 VAL A O 1
ATOM 711 N N . LEU A 1 98 ? 6.095 3.210 -8.062 1.00 82.25 98 LEU A N 1
ATOM 712 C CA . LEU A 1 98 ? 4.708 2.965 -8.440 1.00 82.25 98 LEU A CA 1
ATOM 713 C C . LEU A 1 98 ? 4.058 1.901 -7.545 1.00 82.25 98 LEU A C 1
ATOM 715 O O . LEU A 1 98 ? 2.951 2.116 -7.045 1.00 82.25 98 LEU A O 1
ATOM 719 N N . ALA A 1 99 ? 4.746 0.782 -7.312 1.00 84.12 99 ALA A N 1
ATOM 720 C CA . ALA A 1 99 ? 4.273 -0.296 -6.451 1.00 84.12 99 ALA A CA 1
ATOM 721 C C . ALA A 1 99 ? 4.076 0.183 -5.004 1.00 84.12 99 ALA A C 1
ATOM 723 O O . ALA A 1 99 ? 3.035 -0.091 -4.396 1.00 84.12 99 ALA A O 1
ATOM 724 N N . ALA A 1 100 ? 5.022 0.963 -4.474 1.00 88.81 100 ALA A N 1
ATOM 725 C CA . ALA A 1 100 ? 4.938 1.542 -3.137 1.00 88.81 100 ALA A CA 1
ATOM 726 C C . ALA A 1 100 ? 3.782 2.541 -3.010 1.00 88.81 100 ALA A C 1
ATOM 728 O O . ALA A 1 100 ? 2.946 2.399 -2.121 1.00 88.81 100 ALA A O 1
ATOM 729 N N . ALA A 1 101 ? 3.693 3.512 -3.923 1.00 90.00 101 ALA A N 1
ATOM 730 C CA . ALA A 1 101 ? 2.679 4.563 -3.886 1.00 90.00 101 ALA A CA 1
ATOM 731 C C . ALA A 1 101 ? 1.257 4.004 -4.043 1.00 90.00 101 ALA A C 1
ATOM 733 O O . ALA A 1 101 ? 0.343 4.411 -3.329 1.00 90.00 101 ALA A O 1
ATOM 734 N N . THR A 1 102 ? 1.075 3.020 -4.928 1.00 89.44 102 THR A N 1
ATOM 735 C CA . THR A 1 102 ? -0.204 2.312 -5.106 1.00 89.44 102 THR A CA 1
ATOM 736 C C . THR A 1 102 ? -0.583 1.556 -3.832 1.00 89.44 102 THR A C 1
ATOM 738 O O . THR A 1 102 ? -1.713 1.658 -3.357 1.00 89.44 102 THR A O 1
ATOM 741 N N . THR A 1 103 ? 0.370 0.838 -3.231 1.00 92.56 103 THR A N 1
ATOM 742 C CA . THR A 1 103 ? 0.144 0.080 -1.990 1.00 92.56 103 THR A CA 1
ATOM 743 C C . THR A 1 103 ? -0.188 0.997 -0.815 1.00 92.56 103 THR A C 1
ATOM 745 O O . THR A 1 103 ? -1.113 0.702 -0.056 1.00 92.56 103 THR A O 1
ATOM 748 N N . TYR A 1 104 ? 0.496 2.138 -0.714 1.00 95.31 104 TYR A N 1
ATOM 749 C CA . TYR A 1 104 ? 0.193 3.176 0.265 1.00 95.31 104 TYR A CA 1
ATOM 750 C C . TYR A 1 104 ? -1.229 3.706 0.092 1.00 95.31 104 TYR A C 1
ATOM 752 O O . TYR A 1 104 ? -2.020 3.687 1.034 1.00 95.31 104 TYR A O 1
ATOM 760 N N . ALA A 1 105 ? -1.581 4.111 -1.130 1.00 94.75 105 ALA A N 1
ATOM 761 C CA . ALA A 1 105 ? -2.883 4.681 -1.431 1.00 94.75 105 ALA A CA 1
ATOM 762 C C . ALA A 1 105 ? -4.025 3.704 -1.127 1.00 94.75 105 ALA A C 1
ATOM 764 O O . ALA A 1 105 ? -4.966 4.073 -0.427 1.00 94.75 105 ALA A O 1
ATOM 765 N N . VAL A 1 106 ? -3.918 2.443 -1.570 1.00 95.75 106 VAL A N 1
ATOM 766 C CA . VAL A 1 106 ? -4.879 1.387 -1.208 1.00 95.75 106 VAL A CA 1
ATOM 767 C C . VAL A 1 106 ? -4.999 1.282 0.313 1.00 95.75 106 VAL A C 1
ATOM 769 O O . VAL A 1 106 ? -6.103 1.349 0.851 1.00 95.75 106 VAL A O 1
ATOM 772 N N . GLY A 1 107 ? -3.869 1.175 1.013 1.00 97.19 107 GLY A N 1
ATOM 773 C CA . GLY A 1 107 ? -3.826 1.088 2.467 1.00 97.19 107 GLY A CA 1
ATOM 774 C C . GLY A 1 107 ? -4.564 2.228 3.169 1.00 97.19 107 GLY A C 1
ATOM 775 O O . GLY A 1 107 ? -5.399 1.968 4.032 1.00 97.19 107 GLY A O 1
ATOM 776 N N . LYS A 1 108 ? -4.310 3.479 2.766 1.00 97.25 108 LYS A N 1
ATOM 777 C CA . LYS A 1 108 ? -4.934 4.670 3.366 1.00 97.25 108 LYS A CA 1
ATOM 778 C C . LYS A 1 108 ? -6.440 4.705 3.166 1.00 97.25 108 LYS A C 1
ATOM 780 O O . LYS A 1 108 ? -7.155 5.039 4.107 1.00 97.25 108 LYS A O 1
ATOM 785 N N . ILE A 1 109 ? -6.924 4.327 1.983 1.00 96.56 109 ILE A N 1
ATOM 786 C CA . ILE A 1 109 ? -8.363 4.271 1.704 1.00 96.56 109 ILE A CA 1
ATOM 787 C C . ILE A 1 109 ? -9.058 3.275 2.625 1.00 96.56 109 ILE A C 1
ATOM 789 O O . ILE A 1 109 ? -10.014 3.641 3.304 1.00 96.56 109 ILE A O 1
ATOM 793 N N . PHE A 1 110 ? -8.561 2.039 2.697 1.00 97.62 110 PHE A N 1
ATOM 794 C CA . PHE A 1 110 ? -9.183 1.020 3.541 1.00 97.62 110 PHE A CA 1
ATOM 795 C C . PHE A 1 110 ? -9.040 1.334 5.031 1.00 97.62 110 PHE A C 1
ATOM 797 O O . PHE A 1 110 ? -10.010 1.193 5.767 1.00 97.62 110 PHE A O 1
ATOM 804 N N . ALA A 1 111 ? -7.872 1.806 5.478 1.00 97.62 111 ALA A N 1
ATOM 805 C CA . ALA A 1 111 ? -7.661 2.178 6.875 1.00 97.62 111 ALA A CA 1
ATOM 806 C C . ALA A 1 111 ? -8.597 3.314 7.307 1.00 97.62 111 ALA A C 1
ATOM 808 O O . ALA A 1 111 ? -9.254 3.197 8.337 1.00 97.62 111 ALA A O 1
ATOM 809 N N . SER A 1 112 ? -8.707 4.379 6.504 1.00 96.19 112 SER A N 1
ATOM 810 C CA . SER A 1 112 ? -9.611 5.495 6.798 1.00 96.19 112 SER A CA 1
ATOM 811 C C . SER A 1 112 ? -11.073 5.056 6.789 1.00 96.19 112 SER A C 1
ATOM 813 O O . SER A 1 112 ? -11.828 5.454 7.669 1.00 96.19 112 SER A O 1
ATOM 815 N N . HIS A 1 113 ? -11.475 4.233 5.818 1.00 96.69 113 HIS A N 1
ATOM 816 C CA . HIS A 1 113 ? -12.851 3.744 5.710 1.00 96.69 113 HIS A CA 1
ATOM 817 C C . HIS A 1 113 ? -13.243 2.875 6.909 1.00 96.69 113 HIS A C 1
ATOM 819 O O . HIS A 1 113 ? -14.286 3.091 7.523 1.00 96.69 113 HIS A O 1
ATOM 825 N N . PHE A 1 114 ? -12.375 1.940 7.302 1.00 97.19 114 PHE A N 1
ATOM 826 C CA . PHE A 1 114 ? -12.612 1.078 8.458 1.00 97.19 114 PHE A CA 1
ATOM 827 C C . PHE A 1 114 ? -12.546 1.840 9.787 1.00 97.19 114 PHE A C 1
ATOM 829 O O . PHE A 1 114 ? -13.323 1.549 10.692 1.00 97.19 114 PHE A O 1
ATOM 836 N N . ALA A 1 115 ? -11.679 2.852 9.906 1.00 95.38 115 ALA A N 1
ATOM 837 C CA . ALA A 1 115 ? -11.630 3.720 11.084 1.00 95.38 115 ALA A CA 1
ATOM 838 C C . ALA A 1 115 ? -12.940 4.494 11.300 1.00 95.38 115 ALA A C 1
ATOM 840 O O . ALA A 1 115 ? -13.330 4.732 12.440 1.00 95.38 115 ALA A O 1
ATOM 841 N N . CYS A 1 116 ? -13.648 4.832 10.219 1.00 94.38 116 CYS A N 1
ATOM 842 C CA . CYS A 1 116 ? -14.977 5.443 10.268 1.00 94.38 116 CYS A CA 1
ATOM 843 C C . CYS A 1 116 ? -16.120 4.432 10.495 1.00 94.38 116 CYS A C 1
ATOM 845 O O . CYS A 1 116 ? -17.285 4.817 10.423 1.00 94.38 116 CYS A O 1
ATOM 847 N N . GLY A 1 117 ? -15.814 3.156 10.760 1.00 93.94 117 GLY A N 1
ATOM 848 C CA . GLY A 1 117 ? -16.808 2.098 10.969 1.00 93.94 117 GLY A CA 1
ATOM 849 C C . GLY A 1 117 ? -17.361 1.480 9.682 1.00 93.94 117 GLY A C 1
ATOM 850 O O . GLY A 1 117 ? -18.327 0.723 9.740 1.00 93.94 117 GLY A O 1
ATOM 851 N N . GLY A 1 118 ? -16.768 1.792 8.527 1.00 95.44 118 GLY A N 1
ATOM 852 C CA . GLY A 1 118 ? -17.140 1.200 7.247 1.00 95.44 118 GLY A CA 1
ATOM 853 C C . GLY A 1 118 ? -16.667 -0.248 7.092 1.00 95.44 118 GLY A C 1
ATOM 854 O O . GLY A 1 118 ? -15.795 -0.740 7.811 1.00 95.44 118 GLY A O 1
ATOM 855 N N . THR A 1 119 ? -17.217 -0.939 6.098 1.00 96.31 119 THR A N 1
ATOM 856 C CA . THR A 1 119 ? -16.903 -2.326 5.745 1.00 96.31 119 THR A CA 1
ATOM 857 C C . THR A 1 119 ? -16.424 -2.456 4.295 1.00 96.31 119 THR A C 1
ATOM 859 O O . THR A 1 119 ? -16.329 -1.498 3.536 1.00 96.31 119 THR A O 1
ATOM 862 N N . LEU A 1 120 ? -16.111 -3.674 3.847 1.00 94.56 120 LEU A N 1
ATOM 863 C CA . LEU A 1 120 ? -15.799 -3.906 2.431 1.00 94.56 120 LEU A CA 1
ATOM 864 C C . LEU A 1 120 ? -17.006 -3.702 1.497 1.00 94.56 120 LEU A C 1
ATOM 866 O O . LEU A 1 120 ? -16.823 -3.657 0.286 1.00 94.56 120 LEU A O 1
ATOM 870 N N . ARG A 1 121 ? -18.241 -3.659 2.010 1.00 94.44 121 ARG A N 1
ATOM 871 C CA . ARG A 1 121 ? -19.456 -3.689 1.174 1.00 94.44 121 ARG A CA 1
ATOM 872 C C . ARG A 1 121 ? -20.069 -2.315 0.928 1.00 94.44 121 ARG A C 1
ATOM 874 O O . ARG A 1 121 ? -20.901 -2.190 0.039 1.00 94.44 121 ARG A O 1
ATOM 881 N N . ASP A 1 122 ? -19.669 -1.322 1.707 1.00 95.06 122 ASP A N 1
ATOM 882 C CA . ASP A 1 122 ? -20.264 0.018 1.761 1.00 95.06 122 ASP A CA 1
ATOM 883 C C . ASP A 1 122 ? -19.256 1.118 1.390 1.00 95.06 122 ASP A C 1
ATOM 885 O O . ASP A 1 122 ? -19.492 2.301 1.624 1.00 95.06 122 ASP A O 1
ATOM 889 N N . ILE A 1 123 ? -18.121 0.736 0.803 1.00 92.88 123 ILE A N 1
ATOM 890 C CA . ILE A 1 123 ? -17.143 1.700 0.321 1.00 92.88 123 ILE A CA 1
ATOM 891 C C . ILE A 1 123 ? -17.699 2.450 -0.894 1.00 92.88 123 ILE A C 1
ATOM 893 O O . ILE A 1 123 ? -18.019 1.866 -1.932 1.00 92.88 123 ILE A O 1
ATOM 897 N N . ASP A 1 124 ? -17.785 3.772 -0.774 1.00 92.75 124 ASP A N 1
ATOM 898 C CA . ASP A 1 124 ? -18.152 4.634 -1.892 1.00 92.75 124 ASP A CA 1
ATOM 899 C C . ASP A 1 124 ? -16.968 4.753 -2.857 1.00 92.75 124 ASP A C 1
ATOM 901 O O . ASP A 1 124 ? -15.986 5.455 -2.601 1.00 92.75 124 ASP A O 1
ATOM 905 N N . ILE A 1 125 ? -17.048 4.034 -3.976 1.00 87.81 125 ILE A N 1
ATOM 906 C CA . ILE A 1 125 ? -15.957 3.937 -4.949 1.00 87.81 125 ILE A CA 1
ATOM 907 C C . ILE A 1 125 ? -15.556 5.304 -5.511 1.00 87.81 125 ILE A C 1
ATOM 909 O O . ILE A 1 125 ? -14.369 5.542 -5.738 1.00 87.81 125 ILE A O 1
ATOM 913 N N . ASP A 1 126 ? -16.497 6.218 -5.729 1.00 85.75 126 ASP A N 1
ATOM 914 C CA . ASP A 1 126 ? -16.183 7.511 -6.338 1.00 85.75 126 ASP A CA 1
ATOM 915 C C . ASP A 1 126 ? -15.438 8.443 -5.377 1.00 85.75 126 ASP A C 1
ATOM 917 O O . ASP A 1 126 ? -14.482 9.119 -5.772 1.00 85.75 126 ASP A O 1
ATOM 921 N N . THR A 1 127 ? -15.805 8.442 -4.097 1.00 87.81 127 THR A N 1
ATOM 922 C CA . THR A 1 127 ? -15.065 9.143 -3.042 1.00 87.81 127 THR A CA 1
ATOM 923 C C . THR A 1 127 ? -13.714 8.493 -2.800 1.00 87.81 127 THR A C 1
ATOM 925 O O . THR A 1 127 ? -12.698 9.195 -2.767 1.00 87.81 127 THR A O 1
ATOM 928 N N . ALA A 1 128 ? -13.677 7.163 -2.727 1.00 89.75 128 ALA A N 1
ATOM 929 C CA . ALA A 1 128 ? -12.448 6.405 -2.564 1.00 89.75 128 ALA A CA 1
ATOM 930 C C . ALA A 1 128 ? -11.455 6.689 -3.702 1.00 89.75 128 ALA A C 1
ATOM 932 O O . ALA A 1 128 ? -10.277 6.906 -3.437 1.00 89.75 128 ALA A O 1
ATOM 933 N N . ARG A 1 129 ? -11.914 6.805 -4.956 1.00 82.62 129 ARG A N 1
ATOM 934 C CA . ARG A 1 129 ? -11.077 7.185 -6.111 1.00 82.62 129 ARG A CA 1
ATOM 935 C C . ARG A 1 129 ? -10.470 8.581 -5.984 1.00 82.62 129 ARG A C 1
ATOM 937 O O . ARG A 1 129 ? -9.291 8.766 -6.283 1.00 82.62 129 ARG A O 1
ATOM 944 N N . ARG A 1 130 ? -11.250 9.573 -5.542 1.00 83.12 130 ARG A 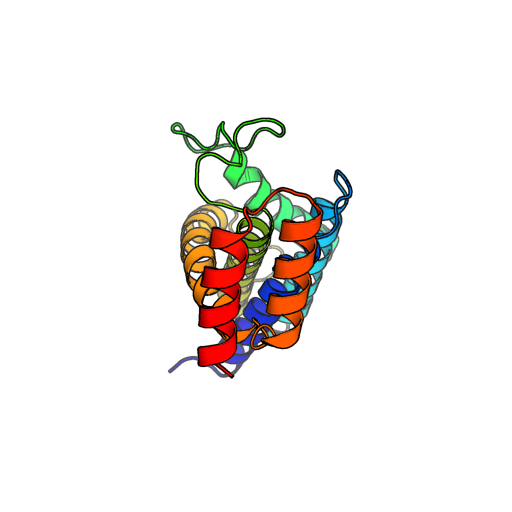N 1
ATOM 945 C CA . ARG A 1 130 ? -10.740 10.943 -5.341 1.00 83.12 130 ARG A CA 1
ATOM 946 C C . ARG A 1 130 ? -9.679 10.983 -4.247 1.00 83.12 130 ARG A C 1
ATOM 948 O O . ARG A 1 130 ? -8.620 11.582 -4.432 1.00 83.12 130 ARG A O 1
ATOM 955 N N . ALA A 1 131 ? -9.953 10.323 -3.126 1.00 87.25 131 ALA A N 1
ATOM 956 C CA . ALA A 1 131 ? -9.005 10.217 -2.026 1.00 87.25 131 ALA A CA 1
ATOM 957 C C . ALA A 1 131 ? -7.757 9.413 -2.432 1.00 87.25 131 ALA A C 1
ATOM 959 O O . ALA A 1 131 ? -6.646 9.775 -2.049 1.00 87.25 131 ALA A O 1
ATOM 960 N N . TYR A 1 132 ? -7.919 8.389 -3.276 1.00 88.06 132 TYR A N 1
ATOM 961 C CA . TYR A 1 132 ? -6.829 7.546 -3.756 1.00 88.06 132 TYR A CA 1
ATOM 962 C C . TYR A 1 132 ? -5.796 8.358 -4.532 1.00 88.06 132 TYR A C 1
ATOM 964 O O . TYR A 1 132 ? -4.606 8.223 -4.279 1.00 88.06 132 TYR A O 1
ATOM 972 N N . ALA A 1 133 ? -6.225 9.252 -5.429 1.00 82.75 133 ALA A N 1
ATOM 973 C CA . ALA A 1 133 ? -5.302 10.095 -6.190 1.00 82.75 133 ALA A CA 1
ATOM 974 C C . ALA A 1 133 ? -4.426 10.976 -5.279 1.00 82.75 133 ALA A C 1
ATOM 976 O O . ALA A 1 133 ? -3.235 11.149 -5.543 1.00 82.75 133 ALA A O 1
ATOM 977 N N . ARG A 1 134 ? -4.998 11.497 -4.184 1.00 85.50 134 ARG A N 1
ATOM 978 C CA . ARG A 1 134 ? -4.261 12.273 -3.176 1.00 85.50 134 ARG A CA 1
ATOM 979 C C . ARG A 1 134 ? -3.288 11.388 -2.399 1.00 85.50 134 ARG A C 1
ATOM 981 O O . ARG A 1 134 ? -2.106 11.714 -2.331 1.00 85.50 134 ARG A O 1
ATOM 988 N N . ALA A 1 135 ? -3.770 10.256 -1.891 1.00 90.69 135 ALA A N 1
ATOM 989 C CA . ALA A 1 135 ? -2.954 9.299 -1.151 1.00 90.69 135 ALA A CA 1
ATOM 990 C C . ALA A 1 135 ? -1.830 8.710 -2.020 1.00 90.69 135 ALA A C 1
ATOM 992 O O . ALA A 1 135 ? -0.754 8.421 -1.524 1.00 90.69 135 ALA A O 1
ATOM 993 N N . PHE A 1 136 ? -2.027 8.582 -3.331 1.00 87.69 136 PHE A N 1
ATOM 994 C CA . PHE A 1 136 ? -0.985 8.143 -4.256 1.00 87.69 136 PHE A CA 1
ATOM 995 C C . PHE A 1 136 ? 0.157 9.162 -4.363 1.00 87.69 136 PHE A C 1
ATOM 997 O O . PHE A 1 136 ? 1.325 8.776 -4.355 1.00 87.69 136 PHE A O 1
ATOM 1004 N N . GLN A 1 137 ? -0.149 10.464 -4.434 1.00 84.94 137 GLN A N 1
ATOM 1005 C CA . GLN A 1 137 ? 0.898 11.495 -4.428 1.00 84.94 137 GLN A CA 1
ATOM 1006 C C . GLN A 1 137 ? 1.630 11.553 -3.085 1.00 84.94 137 GLN A C 1
ATOM 1008 O O . GLN A 1 137 ? 2.854 11.652 -3.077 1.00 84.94 137 GLN A O 1
ATOM 1013 N N . GLU A 1 138 ? 0.906 11.426 -1.971 1.00 89.94 138 GLU A N 1
ATOM 1014 C CA . GLU A 1 138 ? 1.498 11.287 -0.633 1.00 89.94 138 GLU A CA 1
ATOM 1015 C C . GLU A 1 138 ? 2.403 10.047 -0.562 1.00 89.94 138 GLU A C 1
ATOM 1017 O O . GLU A 1 138 ? 3.554 10.136 -0.152 1.00 89.94 138 GLU A O 1
ATOM 1022 N N . GLY A 1 139 ? 1.946 8.908 -1.082 1.00 88.44 139 GLY A N 1
ATOM 1023 C CA . GLY A 1 139 ? 2.705 7.661 -1.124 1.00 88.44 139 GLY A CA 1
ATOM 1024 C C . GLY A 1 139 ? 4.022 7.761 -1.898 1.00 88.44 139 GLY A C 1
ATOM 1025 O O . GLY A 1 139 ? 4.985 7.089 -1.537 1.00 88.44 139 GLY A O 1
ATOM 1026 N N . LYS A 1 140 ? 4.110 8.627 -2.918 1.00 87.38 140 LYS A N 1
ATOM 1027 C CA . LYS A 1 140 ? 5.382 8.932 -3.599 1.00 87.38 140 LYS A CA 1
ATOM 1028 C C . LYS A 1 140 ? 6.361 9.694 -2.703 1.00 87.38 140 LYS A C 1
ATOM 1030 O O . LYS A 1 140 ? 7.561 9.492 -2.828 1.00 87.38 140 LYS A O 1
ATOM 1035 N N . GLN A 1 141 ? 5.868 10.568 -1.828 1.00 88.06 141 GLN A N 1
ATOM 1036 C CA . GLN A 1 141 ? 6.701 11.302 -0.870 1.00 88.06 141 GLN A CA 1
ATOM 1037 C C . GLN A 1 141 ? 7.148 10.375 0.264 1.00 88.06 141 GLN A C 1
ATOM 1039 O O . GLN A 1 141 ? 8.337 10.286 0.559 1.00 88.06 141 GLN A O 1
ATOM 1044 N N . VAL A 1 142 ? 6.209 9.597 0.814 1.00 90.38 142 VAL A N 1
ATOM 1045 C CA . VAL A 1 142 ? 6.484 8.579 1.837 1.00 90.38 142 VAL A CA 1
ATOM 1046 C C . VAL A 1 142 ? 7.455 7.519 1.315 1.00 90.38 142 VAL A C 1
ATOM 1048 O O . VAL A 1 142 ? 8.268 7.013 2.080 1.00 90.38 142 VAL A O 1
ATOM 1051 N N . TYR A 1 143 ? 7.432 7.197 0.018 1.00 87.00 143 TYR A N 1
ATOM 1052 C CA . TYR A 1 143 ? 8.430 6.316 -0.590 1.00 87.00 143 TYR A CA 1
ATOM 1053 C C . TYR A 1 143 ? 9.860 6.832 -0.392 1.00 87.00 143 TYR A C 1
ATOM 1055 O O . TYR A 1 143 ? 10.723 6.032 -0.047 1.00 87.00 143 TYR A O 1
ATOM 1063 N N . GLU A 1 144 ? 10.127 8.130 -0.566 1.00 85.25 144 GLU A N 1
ATOM 1064 C CA . GLU A 1 144 ? 11.478 8.662 -0.349 1.00 85.25 144 GLU A CA 1
ATOM 1065 C C . GLU A 1 144 ? 11.871 8.560 1.134 1.00 85.25 144 GLU A C 1
ATOM 1067 O O . GLU A 1 144 ? 12.970 8.103 1.441 1.00 85.25 144 GLU A O 1
ATOM 1072 N N . GLU A 1 145 ? 10.957 8.855 2.069 1.00 85.81 145 GLU A N 1
ATOM 1073 C CA . GLU A 1 145 ? 11.192 8.652 3.512 1.00 85.81 145 GLU A CA 1
ATOM 1074 C C . GLU A 1 145 ? 11.527 7.191 3.840 1.00 85.81 145 GLU A C 1
ATOM 1076 O O . GLU A 1 145 ? 12.506 6.895 4.526 1.00 85.81 145 GLU A O 1
ATOM 1081 N N . VAL A 1 146 ? 10.703 6.268 3.340 1.00 83.50 146 VAL A N 1
ATOM 1082 C CA . VAL A 1 146 ? 10.841 4.830 3.573 1.00 83.50 146 VAL A CA 1
ATOM 1083 C C . VAL A 1 146 ? 12.107 4.311 2.911 1.00 83.50 146 VAL A C 1
ATOM 1085 O O . VAL A 1 146 ? 12.806 3.513 3.515 1.00 83.50 146 VAL A O 1
ATOM 1088 N N . LYS A 1 147 ? 12.467 4.785 1.718 1.00 79.56 147 LYS A N 1
ATOM 1089 C CA . LYS A 1 147 ? 13.733 4.457 1.060 1.00 79.56 147 LYS A CA 1
ATOM 1090 C C . LYS A 1 147 ? 14.923 4.912 1.899 1.00 79.56 147 LYS A C 1
ATOM 1092 O O . LYS A 1 147 ? 15.876 4.151 2.020 1.00 79.56 147 LYS A O 1
ATOM 1097 N N . HIS A 1 148 ? 14.877 6.089 2.519 1.00 68.69 148 HIS A N 1
ATOM 1098 C CA . HIS A 1 148 ? 15.942 6.539 3.420 1.00 68.69 148 HIS A CA 1
ATOM 1099 C C . HIS A 1 148 ? 16.046 5.701 4.707 1.00 68.69 148 HIS A C 1
ATOM 1101 O O . HIS A 1 148 ? 17.146 5.544 5.226 1.00 68.69 148 HIS A O 1
ATOM 1107 N N . GLN A 1 149 ? 14.939 5.134 5.197 1.00 64.50 149 GLN A N 1
ATOM 1108 C CA . GLN A 1 149 ? 14.906 4.285 6.401 1.00 64.50 149 GLN A CA 1
ATOM 1109 C C . GLN A 1 149 ? 15.180 2.795 6.123 1.00 64.50 149 GLN A C 1
ATOM 1111 O O . GLN A 1 149 ? 15.725 2.100 6.975 1.00 64.50 149 GLN A O 1
ATOM 1116 N N . ALA A 1 150 ? 14.767 2.299 4.955 1.00 57.91 150 ALA A N 1
ATOM 1117 C CA . ALA A 1 150 ? 14.822 0.896 4.542 1.00 57.91 150 ALA A CA 1
ATOM 1118 C C . ALA A 1 150 ? 15.987 0.593 3.594 1.00 57.91 150 ALA A C 1
ATOM 1120 O O . ALA A 1 150 ? 16.224 -0.574 3.283 1.00 57.91 150 ALA A O 1
ATOM 1121 N N . SER A 1 151 ? 16.726 1.611 3.138 1.00 51.91 151 SER A N 1
ATOM 1122 C CA . SER A 1 151 ? 18.074 1.370 2.642 1.00 51.91 151 SER A CA 1
ATOM 1123 C C . SER A 1 151 ? 18.852 0.770 3.815 1.00 51.91 151 SER A C 1
ATOM 1125 O O . SER A 1 151 ? 19.026 1.475 4.813 1.00 51.91 151 SER A O 1
ATOM 1127 N N . PRO A 1 152 ? 19.369 -0.474 3.742 1.00 49.31 152 PRO A N 1
ATOM 1128 C CA . PRO A 1 152 ? 20.558 -0.752 4.533 1.00 49.31 152 PRO A CA 1
ATOM 1129 C C . PRO A 1 152 ? 21.551 0.375 4.198 1.00 49.31 152 PRO A C 1
ATOM 1131 O O . PRO A 1 152 ? 21.521 0.855 3.051 1.00 49.31 152 PRO A O 1
ATOM 1134 N N . PRO A 1 153 ? 22.408 0.848 5.128 1.00 48.47 153 PRO A N 1
ATOM 1135 C CA . PRO A 1 153 ? 23.605 1.550 4.684 1.00 48.47 153 PRO A CA 1
ATOM 1136 C C . PRO A 1 153 ? 24.161 0.642 3.599 1.00 48.47 15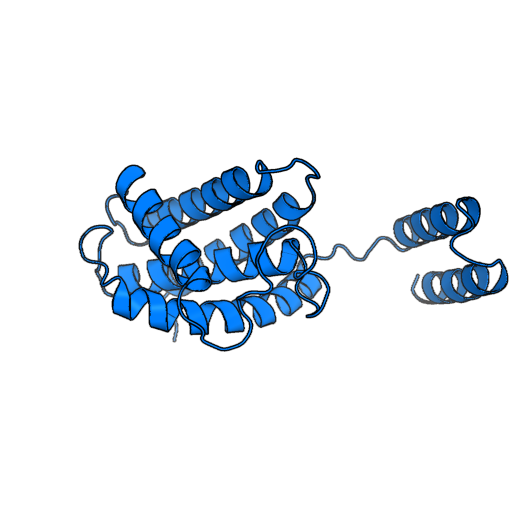3 PRO A C 1
ATOM 1138 O O . PRO A 1 153 ? 24.389 -0.535 3.872 1.00 48.47 153 PRO A O 1
ATOM 1141 N N . SER A 1 154 ? 24.137 1.100 2.342 1.00 55.78 154 SER A N 1
ATOM 1142 C CA . SER A 1 154 ? 24.629 0.283 1.245 1.00 55.78 154 SER A CA 1
ATOM 1143 C C . SER A 1 154 ? 26.040 0.005 1.675 1.00 55.78 154 SER A C 1
ATOM 1145 O O . SER A 1 154 ? 26.802 0.970 1.761 1.00 55.78 154 SER A O 1
ATOM 1147 N N . ASP A 1 155 ? 26.293 -1.234 2.103 1.00 69.25 155 ASP A N 1
ATOM 1148 C CA . ASP A 1 155 ? 27.535 -1.572 2.764 1.00 69.25 155 ASP A CA 1
ATOM 1149 C C . ASP A 1 155 ? 28.611 -0.985 1.858 1.00 69.25 155 ASP A C 1
ATOM 1151 O O . ASP A 1 155 ? 28.561 -1.250 0.647 1.00 69.25 155 ASP A O 1
ATOM 1155 N N . PRO A 1 156 ? 29.466 -0.073 2.344 1.00 71.81 156 PRO A N 1
ATOM 1156 C CA . PRO A 1 156 ? 30.407 0.583 1.457 1.00 71.81 156 PRO A CA 1
ATOM 1157 C C . PRO A 1 156 ? 31.212 -0.453 0.655 1.00 71.81 156 PRO A C 1
ATOM 1159 O O . PRO A 1 156 ? 31.530 -0.217 -0.508 1.00 71.81 156 PRO A O 1
ATOM 1162 N N . TYR A 1 157 ? 31.402 -1.661 1.200 1.00 76.50 157 TYR A N 1
ATOM 1163 C CA . TYR A 1 157 ? 31.954 -2.815 0.491 1.00 76.50 1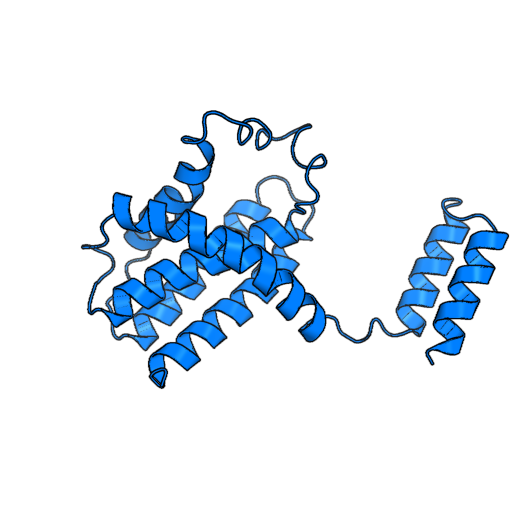57 TYR A CA 1
ATOM 1164 C C . TYR A 1 157 ? 31.078 -3.341 -0.666 1.00 76.50 157 TYR A C 1
ATOM 1166 O O . TYR A 1 157 ? 31.601 -3.693 -1.725 1.00 76.50 157 TYR A O 1
ATOM 1174 N N . GLU A 1 158 ? 29.752 -3.359 -0.538 1.00 75.75 158 GLU A N 1
ATOM 1175 C CA . GLU A 1 158 ? 28.831 -3.745 -1.614 1.00 75.75 158 GLU A CA 1
ATOM 1176 C C . GLU A 1 158 ? 28.717 -2.667 -2.705 1.00 75.75 158 GLU A C 1
ATOM 1178 O O . GLU A 1 158 ? 28.625 -2.993 -3.894 1.00 75.75 158 GLU A O 1
ATOM 1183 N N . GLN A 1 159 ? 28.798 -1.383 -2.334 1.00 78.75 159 GLN A N 1
ATOM 1184 C CA . GLN A 1 159 ? 28.918 -0.290 -3.307 1.00 78.75 159 GLN A CA 1
ATOM 1185 C C . GLN A 1 159 ? 30.220 -0.403 -4.103 1.00 78.75 159 GLN A C 1
ATOM 1187 O O . GLN A 1 159 ? 30.195 -0.283 -5.327 1.00 78.75 159 GLN A O 1
ATOM 1192 N N . LEU A 1 160 ? 31.336 -0.708 -3.432 1.00 82.94 160 LEU A N 1
ATOM 1193 C CA . LEU A 1 160 ? 32.625 -0.959 -4.079 1.00 82.94 160 LEU A CA 1
ATOM 1194 C C . LEU A 1 160 ? 32.563 -2.153 -5.040 1.00 82.94 160 LEU A C 1
ATOM 1196 O O . LEU A 1 160 ? 33.146 -2.085 -6.124 1.00 82.94 160 LEU A O 1
ATOM 1200 N N . ARG A 1 161 ? 31.828 -3.218 -4.690 1.00 80.69 161 ARG A N 1
ATOM 1201 C CA . ARG A 1 161 ? 31.666 -4.395 -5.556 1.00 80.69 161 ARG A CA 1
ATOM 1202 C C . ARG A 1 161 ? 30.882 -4.075 -6.828 1.00 80.69 161 ARG A C 1
ATOM 1204 O O . ARG A 1 161 ? 31.368 -4.364 -7.916 1.00 80.69 161 ARG A O 1
ATOM 1211 N N . LYS A 1 162 ? 29.726 -3.411 -6.710 1.00 80.75 162 LYS A N 1
ATOM 1212 C CA . LYS A 1 162 ? 28.928 -2.971 -7.874 1.00 80.75 162 LYS A CA 1
ATOM 1213 C C . LYS A 1 162 ? 29.699 -1.988 -8.749 1.00 80.75 162 LYS A C 1
ATOM 1215 O O . LYS A 1 162 ? 29.663 -2.086 -9.969 1.00 80.75 162 LYS A O 1
ATOM 1220 N N . LEU A 1 163 ? 30.429 -1.061 -8.129 1.00 84.81 163 LEU A N 1
ATOM 1221 C CA . LEU A 1 163 ? 31.268 -0.107 -8.846 1.00 84.81 163 LEU A CA 1
ATOM 1222 C C . LEU A 1 163 ? 32.369 -0.825 -9.650 1.00 84.81 163 LEU A C 1
ATOM 1224 O O . LEU A 1 163 ? 32.639 -0.451 -10.787 1.00 84.81 163 LEU A O 1
ATOM 1228 N N . HIS A 1 164 ? 32.970 -1.879 -9.085 1.00 84.25 164 HIS A N 1
ATOM 1229 C CA . HIS A 1 164 ? 33.961 -2.708 -9.775 1.00 84.25 164 HIS A CA 1
ATOM 1230 C C . HIS A 1 164 ? 33.350 -3.510 -10.932 1.00 84.25 164 HIS A C 1
ATOM 1232 O O . HIS A 1 164 ? 33.937 -3.571 -12.007 1.00 84.25 164 HIS A O 1
ATOM 1238 N N . GLU A 1 165 ? 32.152 -4.069 -10.747 1.00 82.12 165 GLU A N 1
ATOM 1239 C CA . GLU A 1 165 ? 31.406 -4.762 -11.807 1.00 82.12 165 GLU A CA 1
ATOM 1240 C C . GLU A 1 165 ? 31.091 -3.823 -12.990 1.00 82.12 165 GLU A C 1
ATOM 1242 O O . GLU A 1 165 ? 31.271 -4.207 -14.144 1.00 82.12 165 GLU A O 1
ATOM 1247 N N . LEU A 1 166 ? 30.688 -2.572 -12.729 1.00 80.56 166 LEU A N 1
ATOM 1248 C CA . LEU A 1 166 ? 30.413 -1.575 -13.776 1.00 80.56 166 LEU A CA 1
ATOM 1249 C C . LEU A 1 166 ? 31.671 -1.144 -14.546 1.00 80.56 166 LEU A C 1
ATOM 1251 O O . LEU A 1 166 ? 31.597 -0.888 -15.749 1.00 80.56 166 LEU A O 1
ATOM 1255 N N . HIS A 1 167 ? 32.817 -1.075 -13.867 1.00 83.44 167 HIS A N 1
ATOM 1256 C CA . HIS A 1 167 ? 34.114 -0.808 -14.494 1.00 83.44 167 HIS A CA 1
ATOM 1257 C C . HIS A 1 167 ? 34.555 -1.972 -15.389 1.00 83.44 167 HIS A C 1
ATOM 1259 O O . HIS A 1 167 ? 34.879 -1.758 -16.553 1.00 83.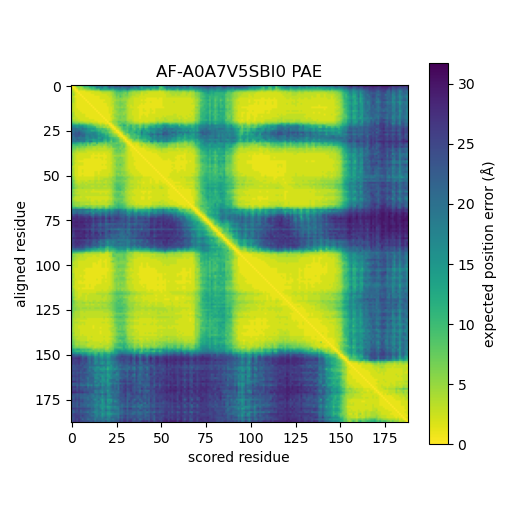44 167 HIS A O 1
ATOM 1265 N N . GLN A 1 168 ? 34.451 -3.215 -14.906 1.00 85.69 168 GLN A N 1
ATOM 1266 C CA . GLN A 1 168 ? 34.742 -4.401 -15.721 1.00 85.69 168 GLN A CA 1
ATOM 1267 C C . GLN A 1 168 ? 33.803 -4.547 -16.926 1.00 85.69 168 GLN A C 1
ATOM 1269 O O . GLN A 1 168 ? 34.218 -5.028 -17.978 1.00 85.69 168 GLN A O 1
ATOM 1274 N N . ALA A 1 169 ? 32.548 -4.116 -16.791 1.00 81.75 169 ALA A N 1
ATOM 1275 C CA . ALA A 1 169 ? 31.581 -4.085 -17.885 1.00 81.75 169 ALA A CA 1
ATOM 1276 C C . ALA A 1 169 ? 31.844 -2.960 -18.910 1.00 81.75 169 ALA A C 1
ATOM 1278 O O . ALA A 1 169 ? 31.110 -2.858 -19.892 1.00 81.75 169 ALA A O 1
ATOM 1279 N N . GLY A 1 170 ? 32.851 -2.102 -18.688 1.00 81.38 170 GLY A N 1
ATOM 1280 C CA . GLY A 1 170 ? 33.181 -0.968 -19.556 1.00 81.38 170 GLY A CA 1
ATOM 1281 C C . GLY A 1 170 ? 32.151 0.166 -19.522 1.00 81.38 170 GLY A C 1
ATOM 1282 O O . GLY A 1 170 ? 32.144 1.012 -20.412 1.00 81.38 170 GLY A O 1
ATOM 1283 N N . ILE A 1 171 ? 31.261 0.170 -18.523 1.00 82.38 171 ILE A N 1
ATOM 1284 C CA . ILE A 1 171 ? 30.222 1.194 -18.341 1.00 82.38 171 ILE A CA 1
ATOM 1285 C C . ILE A 1 171 ? 30.813 2.439 -17.667 1.00 82.38 171 ILE A C 1
ATOM 1287 O O . ILE A 1 171 ? 30.370 3.549 -17.952 1.00 82.38 171 ILE A O 1
ATOM 1291 N N . LEU A 1 172 ? 31.806 2.257 -16.788 1.00 76.19 172 LEU A N 1
ATOM 1292 C CA . LEU A 1 172 ? 32.593 3.342 -16.199 1.00 76.19 172 LEU A CA 1
ATOM 1293 C C . LEU A 1 172 ? 33.998 3.386 -16.794 1.00 76.19 172 LEU A C 1
ATOM 1295 O O . LEU A 1 172 ? 34.652 2.353 -16.934 1.00 76.19 172 LEU A O 1
ATOM 1299 N N . THR A 1 173 ? 34.484 4.600 -17.043 1.00 87.25 173 THR A N 1
ATOM 1300 C CA . THR A 1 173 ? 35.899 4.850 -17.342 1.00 87.25 173 THR A CA 1
ATOM 1301 C C . THR A 1 173 ? 36.770 4.689 -16.091 1.00 87.25 173 THR A C 1
ATOM 1303 O O . THR A 1 173 ? 36.276 4.753 -14.961 1.00 87.25 173 THR A O 1
ATOM 1306 N N . ASP A 1 174 ? 38.079 4.488 -16.276 1.00 86.44 174 ASP A N 1
ATOM 1307 C CA . ASP A 1 174 ? 39.037 4.359 -15.168 1.00 86.44 174 ASP A CA 1
ATOM 1308 C C . ASP A 1 174 ? 38.983 5.561 -14.211 1.00 86.44 174 ASP A C 1
ATOM 1310 O O . ASP A 1 174 ? 38.956 5.389 -12.991 1.00 86.44 174 ASP A O 1
ATOM 1314 N N . ASP A 1 175 ? 38.884 6.774 -14.756 1.00 86.19 175 ASP A N 1
ATOM 1315 C CA . ASP A 1 175 ? 38.844 8.011 -13.974 1.00 86.19 175 ASP A CA 1
ATOM 1316 C C . ASP A 1 175 ? 37.551 8.131 -13.152 1.00 86.19 175 ASP A C 1
ATOM 1318 O O . ASP A 1 175 ? 37.578 8.496 -11.972 1.00 86.19 175 ASP A O 1
ATOM 1322 N N . GLU A 1 176 ? 36.406 7.764 -13.739 1.00 85.19 176 GLU A N 1
ATOM 1323 C CA . GLU A 1 176 ? 35.118 7.750 -13.039 1.00 85.19 176 GLU A CA 1
ATOM 1324 C C . GLU A 1 176 ? 35.090 6.689 -11.934 1.00 85.19 176 GLU A C 1
ATOM 1326 O O . GLU A 1 176 ? 34.575 6.945 -10.839 1.00 85.19 176 GLU A O 1
ATOM 1331 N N . TYR A 1 177 ? 35.676 5.516 -12.195 1.00 86.25 177 TYR A N 1
ATOM 1332 C CA . TYR A 1 177 ? 35.784 4.431 -11.226 1.00 86.25 177 TYR A CA 1
ATOM 1333 C C . TYR A 1 177 ? 36.606 4.861 -10.005 1.00 86.25 177 TYR A C 1
ATOM 1335 O O . TYR A 1 177 ? 36.144 4.708 -8.871 1.00 86.25 177 TYR A O 1
ATOM 1343 N N . GLN A 1 178 ? 37.785 5.461 -10.212 1.00 90.62 178 GLN A N 1
ATOM 1344 C CA . GLN A 1 178 ? 38.633 5.918 -9.106 1.00 90.62 178 GLN A CA 1
ATOM 1345 C C . GLN A 1 178 ? 37.980 7.050 -8.308 1.00 90.62 178 GLN A C 1
ATOM 1347 O O . GLN A 1 178 ? 37.968 7.004 -7.077 1.00 90.62 178 GLN A O 1
ATOM 1352 N N . ALA A 1 179 ? 37.362 8.028 -8.977 1.00 88.88 179 ALA A N 1
ATOM 1353 C CA . ALA A 1 179 ? 36.698 9.143 -8.304 1.00 88.88 179 ALA A CA 1
ATOM 1354 C C . ALA A 1 179 ? 35.520 8.687 -7.421 1.00 88.88 179 ALA A C 1
ATOM 1356 O O . ALA A 1 179 ? 35.320 9.210 -6.320 1.00 88.88 179 ALA A O 1
ATOM 1357 N N . GLN A 1 180 ? 34.727 7.713 -7.881 1.00 81.31 180 GLN A N 1
ATOM 1358 C CA . GLN A 1 180 ? 33.622 7.158 -7.094 1.00 81.31 180 GLN A CA 1
ATOM 1359 C C . GLN A 1 180 ? 34.109 6.234 -5.974 1.00 81.31 180 GLN A C 1
ATOM 1361 O O . GLN A 1 180 ? 33.584 6.302 -4.862 1.00 81.31 180 GLN A O 1
ATOM 1366 N N . LYS A 1 181 ? 35.150 5.433 -6.228 1.00 87.56 181 LYS A N 1
ATOM 1367 C CA . LYS A 1 181 ? 35.791 4.576 -5.225 1.00 87.56 181 LYS A CA 1
ATOM 1368 C C . LYS A 1 181 ? 36.325 5.401 -4.053 1.00 87.56 181 LYS A C 1
ATOM 1370 O O . LYS A 1 181 ? 36.052 5.059 -2.906 1.00 87.56 181 LYS A O 1
ATOM 1375 N N . GLN A 1 182 ? 37.007 6.512 -4.337 1.00 90.19 182 GLN A N 1
ATOM 1376 C CA . GLN A 1 182 ? 37.535 7.433 -3.325 1.00 90.19 182 GLN A CA 1
ATOM 1377 C C . GLN A 1 182 ? 36.415 7.991 -2.430 1.00 90.19 182 GLN A C 1
ATOM 1379 O O . GLN A 1 182 ? 36.497 7.905 -1.209 1.00 90.19 182 GLN A O 1
ATOM 1384 N N . LYS A 1 183 ? 35.313 8.466 -3.031 1.00 84.94 183 LYS A N 1
ATOM 1385 C CA . LYS A 1 183 ? 34.151 9.008 -2.300 1.00 84.94 183 LYS A CA 1
ATOM 1386 C C . LYS A 1 183 ? 33.461 7.992 -1.392 1.00 84.94 183 LYS A C 1
ATOM 1388 O O . LYS A 1 183 ? 32.840 8.389 -0.410 1.00 84.94 183 LYS A O 1
ATOM 1393 N N . ILE A 1 184 ? 33.491 6.708 -1.749 1.00 82.94 184 ILE A N 1
ATOM 1394 C CA . ILE A 1 184 ? 32.914 5.633 -0.930 1.00 82.94 184 ILE A CA 1
ATOM 1395 C C . ILE A 1 184 ? 33.863 5.286 0.224 1.00 82.94 184 ILE A C 1
ATOM 1397 O O . ILE A 1 184 ? 33.404 5.120 1.349 1.00 82.94 184 ILE A O 1
ATOM 1401 N N . LEU A 1 185 ? 35.176 5.248 -0.032 1.00 84.75 185 LEU A N 1
ATOM 1402 C CA . LEU A 1 185 ? 36.204 5.001 0.987 1.00 84.75 185 LEU A CA 1
ATOM 1403 C C . LEU A 1 185 ? 36.303 6.120 2.032 1.00 84.75 185 LEU A C 1
ATOM 1405 O O . LEU A 1 185 ? 36.587 5.838 3.185 1.00 84.75 185 LEU A O 1
ATOM 1409 N N . GLU A 1 186 ? 36.031 7.371 1.662 1.00 85.88 186 GLU A N 1
ATOM 1410 C CA . GLU A 1 186 ? 35.984 8.506 2.601 1.00 85.88 186 GLU A CA 1
ATOM 1411 C C . GLU A 1 186 ? 34.767 8.481 3.543 1.00 85.88 186 GLU A C 1
ATOM 1413 O O . GLU A 1 186 ? 34.719 9.236 4.511 1.00 85.88 186 GLU A O 1
ATOM 1418 N N . ARG A 1 187 ? 33.756 7.656 3.238 1.00 71.69 187 ARG A N 1
ATOM 1419 C CA . ARG A 1 187 ? 32.528 7.497 4.038 1.00 71.69 187 ARG A CA 1
ATOM 1420 C C . ARG A 1 187 ? 32.560 6.266 4.954 1.00 71.69 187 ARG A C 1
ATOM 1422 O O . ARG A 1 187 ? 31.584 6.058 5.676 1.00 71.69 187 ARG A O 1
ATOM 1429 N N . LEU A 1 188 ? 33.623 5.461 4.870 1.00 68.94 188 LEU A N 1
ATOM 14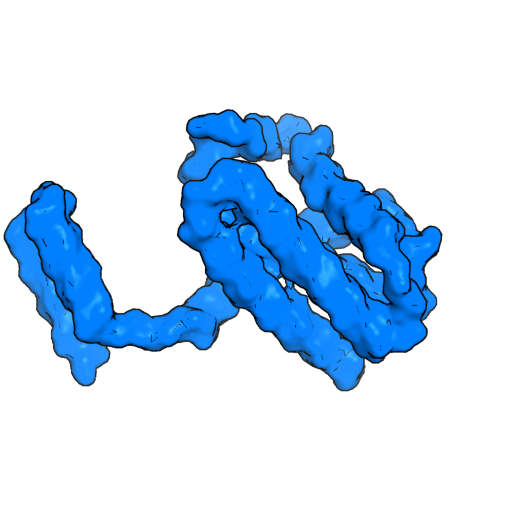30 C CA . LEU A 1 188 ? 33.924 4.311 5.732 1.00 68.94 188 LEU A CA 1
ATOM 1431 C C . LEU A 1 188 ? 34.634 4.766 7.009 1.00 68.94 188 LEU A C 1
ATOM 1433 O O . LEU A 1 188 ? 34.304 4.194 8.070 1.00 68.94 188 LEU A O 1
#

Foldseek 3Di:
DDDPLRVVLLVLLLVLLLVLLVLLVDPDPPSNVVSLLVSLLVSLVVLCVSLVADDDSVLLSVLLCLQVVVCCPDDPPPSVLVDPDPRCPPPPQGSSLQSQLSSQLSSVLSNVQSVVVHYSVPRDSVVSNVSSVVSSVVSSVVVVVSCVVVPDPCPLVVVLVVLVVCVVVVVDDPVRSVVVNVVSVVVD

Secondary structure (DSSP, 8-state):
---HHHHHHHHHHHHHHHHHHHHTT---TTHHHHHHHHHHHHHHHHHHHHTTPPP-HHHHHHHHHHHHHHTTTS-TTT-GGGSTTTSGGGGS--HHHHHHHHHHHHHHHHHHHHHTT--SSS--HHHHHHHHHHHHHHHHHHHHHHHHHHS----HHHHHHHHHHHHHTTSS-HHHHHHHHHHHHTT-

Solvent-accessible surface area (backbone atoms only — not comparable to full-atom values): 10547 Å² total; per-residue (Å²): 132,83,52,73,65,55,55,53,44,53,50,52,29,53,55,46,18,57,53,26,31,59,48,49,71,56,96,44,90,70,52,45,55,58,51,47,50,50,51,44,50,51,47,53,47,52,44,25,59,73,60,73,35,83,78,51,70,72,54,52,50,53,52,52,50,54,49,63,55,46,70,70,73,78,54,103,70,79,46,81,33,73,52,91,88,76,38,55,73,83,73,82,56,48,59,30,50,50,39,16,7,50,36,30,12,53,38,52,50,53,44,54,41,32,74,74,71,45,52,81,88,71,65,56,62,72,60,47,42,59,51,32,60,52,36,29,57,49,19,50,53,50,42,55,57,45,48,69,70,68,46,64,77,70,47,59,68,57,51,50,49,54,51,49,52,37,37,76,69,65,77,38,53,74,69,58,44,51,58,53,50,51,61,44,61,76,72,109

Nearest PDB structures (foldseek):
  8pni-assembly1_B  TM=2.695E-01  e=3.727E+00  Pseudomonas aeruginosa
  6fyj-assembly1_A  TM=2.991E-01  e=9.678E+00  Bacillus methanolicus
  8vc8-assembly1_A  TM=2.217E-01  e=7.997E+00  synthetic construct